Protein AF-A0A4Y2WHT1-F1 (afdb_monomer_lite)

Radius of gyration: 51.44 Å; chains: 1; bounding box: 118×50×144 Å

Foldseek 3Di:
DDDDDDDDPVVVVVVVVVVVVVVVVVVVVVVVVVCVVVVVVVVVVVVVVVVVVVVVVVVVVVVVVVVVVVVVVVVVVVVVLVPPQDQQAADALPDQPVVSVVSLVVSCVSNVHDLQRSLVSVQVSYDHPRNVLVVPDDPVCSSHNVSSVVSSCVCRPPVVVVVVVVVVVVVVVVVVCCVPVVVVVPD

Organism: Araneus vent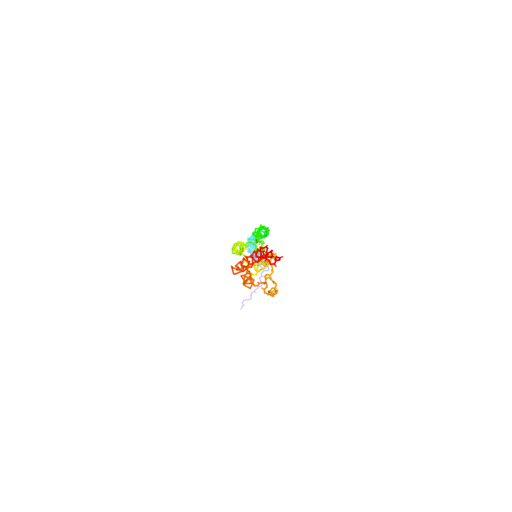ricosus (NCBI:txid182803)

Structure (mmCIF, N/CA/C/O backbone):
data_AF-A0A4Y2WHT1-F1
#
_entry.id   AF-A0A4Y2WHT1-F1
#
loop_
_atom_site.group_PDB
_atom_site.id
_atom_site.type_symbol
_atom_site.label_atom_id
_atom_site.label_alt_id
_atom_site.label_comp_id
_atom_site.label_asym_id
_atom_site.label_entity_id
_atom_site.label_seq_id
_atom_site.pdbx_PDB_ins_code
_atom_site.Cartn_x
_atom_site.Cartn_y
_atom_site.Cartn_z
_atom_site.occupancy
_atom_site.B_iso_or_equiv
_atom_site.auth_seq_id
_atom_site.auth_comp_id
_atom_site.auth_asym_id
_atom_site.auth_atom_id
_atom_site.pdbx_PDB_model_num
ATOM 1 N N . MET A 1 1 ? -68.522 -37.629 74.010 1.00 47.59 1 MET A N 1
ATOM 2 C CA . MET A 1 1 ? -67.976 -36.628 73.068 1.00 47.59 1 MET A CA 1
ATOM 3 C C . MET A 1 1 ? -68.581 -35.293 73.468 1.00 47.59 1 MET A C 1
ATOM 5 O O . MET A 1 1 ? -69.803 -35.256 73.534 1.00 47.59 1 MET A O 1
ATOM 9 N N . PRO A 1 2 ? -67.814 -34.264 73.866 1.00 52.31 2 PRO A N 1
ATOM 10 C CA . PRO A 1 2 ? -68.416 -32.974 74.159 1.00 52.31 2 PRO A CA 1
ATOM 11 C C . PRO A 1 2 ? -68.622 -32.229 72.840 1.00 52.31 2 PRO A C 1
ATOM 13 O O . PRO A 1 2 ? -67.680 -32.034 72.074 1.00 52.31 2 PRO A O 1
ATOM 16 N N . GLU A 1 3 ? -69.871 -31.867 72.569 1.00 57.44 3 GLU A N 1
ATOM 17 C CA . GLU A 1 3 ? -70.232 -31.000 71.456 1.00 57.44 3 GLU A CA 1
ATOM 18 C C . GLU A 1 3 ? -69.706 -29.587 71.714 1.00 57.44 3 GLU A C 1
ATOM 20 O O . GLU A 1 3 ? -69.983 -28.968 72.744 1.00 57.44 3 GLU A O 1
ATOM 25 N N . THR A 1 4 ? -68.923 -29.079 70.771 1.00 55.66 4 THR A N 1
ATOM 26 C CA . THR A 1 4 ? -68.473 -27.691 70.740 1.00 55.66 4 THR A CA 1
ATOM 27 C C . THR A 1 4 ? -69.644 -26.801 70.325 1.00 55.66 4 THR A C 1
ATOM 29 O O . THR A 1 4 ? -70.023 -26.780 69.155 1.00 55.66 4 THR A O 1
ATOM 32 N N . GLY A 1 5 ? -70.240 -26.088 71.284 1.00 64.19 5 GLY A N 1
ATOM 33 C CA . GLY A 1 5 ? -71.284 -25.094 71.016 1.00 64.19 5 GLY A CA 1
ATOM 34 C C . GLY A 1 5 ? -70.769 -23.901 70.189 1.00 64.19 5 GLY A C 1
ATOM 35 O O . GLY A 1 5 ? -69.562 -23.646 70.177 1.00 64.19 5 GLY A O 1
ATOM 36 N N . PRO A 1 6 ? -71.654 -23.154 69.496 1.00 65.38 6 PRO A N 1
ATOM 37 C CA . PRO A 1 6 ? -71.243 -22.127 68.541 1.00 65.38 6 PRO A CA 1
ATOM 38 C C . PRO A 1 6 ? -70.532 -20.967 69.243 1.00 65.38 6 PRO A C 1
ATOM 40 O O . PRO A 1 6 ? -71.038 -20.420 70.227 1.00 65.38 6 PRO A O 1
ATOM 43 N N . LEU A 1 7 ? -69.372 -20.571 68.716 1.00 61.06 7 LEU A N 1
ATOM 44 C CA . LEU A 1 7 ? -68.619 -19.415 69.197 1.00 61.06 7 LEU A CA 1
ATOM 45 C C . LEU A 1 7 ? -69.468 -18.121 69.109 1.00 61.06 7 LEU A C 1
ATOM 47 O O . LEU A 1 7 ? -70.220 -17.923 68.151 1.00 61.06 7 LEU A O 1
ATOM 51 N N . PRO A 1 8 ? -69.374 -17.208 70.094 1.00 64.50 8 PRO A N 1
ATOM 52 C CA . PRO A 1 8 ? -70.023 -15.902 70.032 1.00 64.50 8 PRO A CA 1
ATOM 53 C C . PRO A 1 8 ? -69.528 -15.089 68.826 1.00 64.50 8 PRO A C 1
ATOM 55 O O . PRO A 1 8 ? -68.348 -14.749 68.763 1.00 64.50 8 PRO A O 1
ATOM 58 N N . ARG A 1 9 ? -70.446 -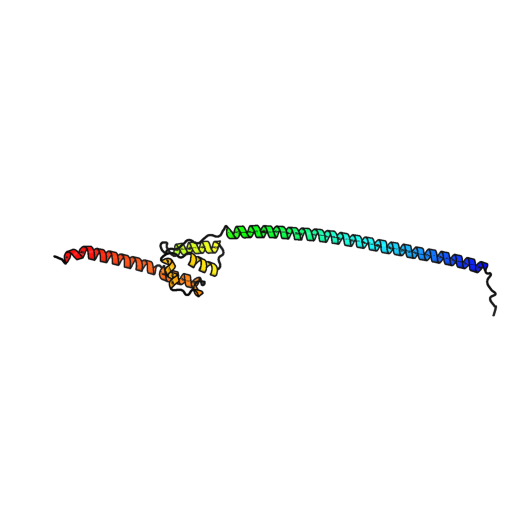14.659 67.944 1.00 67.38 9 ARG A N 1
ATOM 59 C CA . ARG A 1 9 ? -70.189 -13.854 66.718 1.00 67.38 9 ARG A CA 1
ATOM 60 C C . ARG A 1 9 ? -69.275 -12.622 66.894 1.00 67.38 9 ARG A C 1
ATOM 62 O O . ARG A 1 9 ? -68.769 -12.076 65.919 1.00 67.38 9 ARG A O 1
ATOM 69 N N . SER A 1 10 ? -69.111 -12.134 68.125 1.00 68.31 10 SER A N 1
ATOM 70 C CA . SER A 1 10 ? -68.221 -11.019 68.480 1.00 68.31 10 SER A CA 1
ATOM 71 C C . SER A 1 10 ? -66.735 -11.404 68.439 1.00 68.31 10 SER A C 1
ATOM 73 O O . SER A 1 10 ? -65.915 -10.606 67.982 1.00 68.31 10 SER A O 1
ATOM 75 N N . MET A 1 11 ? -66.388 -12.624 68.872 1.00 68.31 11 MET A N 1
ATOM 76 C CA . MET A 1 11 ? -65.007 -13.115 68.829 1.00 68.31 11 MET A CA 1
ATOM 77 C C . MET A 1 11 ? -64.550 -13.356 67.388 1.00 68.31 11 MET A C 1
ATOM 79 O O . MET A 1 11 ? -63.460 -12.918 67.034 1.00 68.31 11 MET A O 1
ATOM 83 N N . ASP A 1 12 ? -65.406 -13.910 66.523 1.00 76.50 12 ASP A N 1
ATOM 84 C CA . ASP A 1 12 ? -65.087 -14.107 65.097 1.00 76.50 12 ASP A CA 1
ATOM 85 C C . ASP A 1 12 ? -64.742 -12.787 64.391 1.00 76.50 12 ASP A C 1
ATOM 87 O O . ASP A 1 12 ? -63.773 -12.685 63.643 1.00 76.50 12 ASP A O 1
ATOM 91 N N . LYS A 1 13 ? -65.476 -11.712 64.702 1.00 83.38 13 LYS A N 1
ATOM 92 C CA . LYS A 1 13 ? -65.254 -10.389 64.101 1.00 83.38 13 LYS A CA 1
ATOM 93 C C . LYS A 1 13 ? -63.937 -9.730 64.539 1.00 83.38 13 LYS A C 1
ATOM 95 O O . LYS A 1 13 ? -63.442 -8.843 63.845 1.00 83.38 13 LYS A O 1
ATOM 100 N N . GLN A 1 14 ? -63.397 -10.108 65.698 1.00 83.69 14 GLN A N 1
ATOM 101 C CA . GLN A 1 14 ? -62.094 -9.643 66.189 1.00 83.69 14 GLN A CA 1
ATOM 102 C C . GLN A 1 14 ? -60.947 -10.407 65.517 1.00 83.69 14 GLN A C 1
ATOM 104 O O . GLN A 1 14 ? -59.981 -9.777 65.088 1.00 83.69 14 GLN A O 1
ATOM 109 N N . PHE A 1 15 ? -61.081 -11.728 65.358 1.00 85.44 15 PHE A N 1
ATOM 110 C CA . PHE A 1 15 ? -60.101 -12.548 64.641 1.00 85.44 15 PHE A CA 1
ATOM 111 C C . PHE A 1 15 ? -59.977 -12.140 63.169 1.00 85.44 15 PHE A C 1
ATOM 113 O O . PHE A 1 15 ? -58.865 -11.941 62.692 1.00 85.44 15 PHE A O 1
ATOM 120 N N . GLU A 1 16 ? -61.093 -11.894 62.480 1.00 86.94 16 GLU A N 1
ATOM 121 C CA . GLU A 1 16 ? -61.080 -11.423 61.086 1.00 86.94 16 GLU A CA 1
ATOM 122 C C . GLU A 1 16 ? -60.359 -10.077 60.909 1.00 86.94 16 GLU A C 1
ATOM 124 O O . GLU A 1 16 ? -59.583 -9.881 59.974 1.00 86.94 16 GLU A O 1
ATOM 129 N N . LYS A 1 17 ? -60.544 -9.140 61.850 1.00 88.31 17 LYS A N 1
ATOM 130 C CA . LYS A 1 17 ? -59.806 -7.866 61.835 1.00 88.31 17 LYS A CA 1
ATOM 131 C C . LYS A 1 17 ? -58.305 -8.069 62.025 1.00 88.31 17 LYS A C 1
ATOM 133 O O . LYS A 1 17 ? -57.521 -7.353 61.407 1.00 88.31 17 LYS A O 1
ATOM 138 N N . LEU A 1 18 ? -57.908 -9.021 62.869 1.00 92.31 18 LEU A N 1
ATOM 139 C CA . LEU A 1 18 ? -56.503 -9.343 63.100 1.00 92.31 18 LEU A CA 1
ATOM 140 C C . LEU A 1 18 ? -55.861 -9.962 61.848 1.00 92.31 18 LEU A C 1
ATOM 142 O O . LEU A 1 18 ? -54.773 -9.542 61.461 1.00 92.31 18 LEU A O 1
ATOM 146 N N . PHE A 1 19 ? -56.554 -10.885 61.173 1.00 92.12 19 PHE A N 1
ATOM 147 C CA . PHE A 1 19 ? -56.099 -11.461 59.903 1.00 92.12 19 PHE A CA 1
ATOM 148 C C . PHE A 1 19 ? -55.947 -10.406 58.807 1.00 92.12 19 PHE A C 1
ATOM 150 O O . PHE A 1 19 ? -54.923 -10.382 58.127 1.00 92.12 19 PHE A O 1
ATOM 157 N N . ALA A 1 20 ? -56.904 -9.483 58.682 1.00 92.75 20 ALA A N 1
ATOM 158 C CA . ALA A 1 20 ? -56.819 -8.395 57.710 1.00 92.75 20 ALA A CA 1
ATOM 159 C C . ALA A 1 20 ? -55.594 -7.489 57.941 1.00 92.75 20 ALA A C 1
ATOM 161 O O . ALA A 1 20 ? -54.947 -7.061 56.985 1.00 92.75 20 ALA A O 1
ATOM 162 N N . VAL A 1 21 ? -55.246 -7.213 59.203 1.00 93.19 21 VAL A N 1
ATOM 163 C CA . VAL A 1 21 ? -54.050 -6.427 59.544 1.00 93.19 21 VAL A CA 1
ATOM 164 C C . VAL A 1 21 ? -52.766 -7.189 59.215 1.00 93.19 21 VAL A C 1
ATOM 166 O O . VAL A 1 21 ? -51.849 -6.588 58.660 1.00 93.19 21 VAL A O 1
ATOM 169 N N . MET A 1 22 ? -52.695 -8.492 59.512 1.00 91.56 22 MET A N 1
ATOM 170 C CA . MET A 1 22 ? -51.523 -9.315 59.184 1.00 91.56 22 MET A CA 1
ATOM 171 C C . MET A 1 22 ? -51.310 -9.425 57.673 1.00 91.56 22 MET A C 1
ATOM 173 O O . MET A 1 22 ? -50.208 -9.153 57.207 1.00 91.56 22 MET A O 1
ATOM 177 N N . ALA A 1 23 ? -52.369 -9.699 56.907 1.00 93.69 23 ALA A N 1
ATOM 178 C CA . ALA A 1 23 ? -52.303 -9.756 55.448 1.00 93.69 23 ALA A CA 1
ATOM 179 C C . ALA A 1 23 ? -51.854 -8.414 54.837 1.00 93.69 23 ALA A C 1
ATOM 181 O O . ALA A 1 23 ? -51.038 -8.381 53.920 1.00 93.69 23 ALA A O 1
ATOM 182 N N . GLY A 1 24 ? -52.334 -7.287 55.377 1.00 94.94 24 GLY A N 1
ATOM 183 C CA . GLY A 1 24 ? -51.904 -5.958 54.933 1.00 94.94 24 GLY A CA 1
ATOM 184 C C . GLY A 1 24 ? -50.448 -5.621 55.287 1.00 94.94 24 GLY A C 1
ATOM 185 O O . GLY A 1 24 ? -49.803 -4.859 54.568 1.00 94.94 24 GLY A O 1
ATOM 186 N N . LEU A 1 25 ? -49.922 -6.167 56.387 1.00 94.38 25 LEU A N 1
ATOM 187 C CA . LEU A 1 25 ? -48.516 -6.029 56.782 1.00 94.38 25 LEU A CA 1
ATOM 188 C C . LEU A 1 25 ? -47.596 -6.875 55.899 1.00 94.38 25 LEU A C 1
ATOM 190 O O . LEU A 1 25 ? -46.559 -6.383 55.461 1.00 94.38 25 LEU A O 1
ATOM 194 N N . GLU A 1 26 ? -48.000 -8.110 55.617 1.00 93.44 26 GLU A N 1
ATOM 195 C CA . GLU A 1 26 ? -47.276 -9.048 54.758 1.00 93.44 26 GLU A CA 1
ATOM 196 C C . GLU A 1 26 ? -47.175 -8.509 53.328 1.00 93.44 26 GLU A C 1
ATOM 198 O O . GLU A 1 26 ? -46.074 -8.347 52.809 1.00 93.44 26 GLU A O 1
ATOM 203 N N . GLN A 1 27 ? -48.291 -8.045 52.759 1.00 95.19 27 GLN A N 1
ATOM 204 C CA . GLN A 1 27 ? -48.308 -7.440 51.426 1.00 95.19 27 GLN A CA 1
ATOM 205 C C . GLN A 1 27 ? -47.421 -6.185 51.331 1.00 95.19 27 GLN A C 1
ATOM 207 O O . GLN A 1 27 ? -46.775 -5.951 50.312 1.00 95.19 27 GLN A O 1
ATOM 212 N N . LYS A 1 28 ? -47.351 -5.367 52.393 1.00 94.31 28 LYS A N 1
ATOM 213 C CA . LYS A 1 28 ? -46.447 -4.202 52.439 1.00 94.31 28 LYS A CA 1
ATOM 214 C C . LYS A 1 28 ? -44.979 -4.601 52.525 1.00 94.31 28 LYS A C 1
ATOM 216 O O . LYS A 1 28 ? -44.136 -3.895 51.978 1.00 94.31 28 LYS A O 1
ATOM 221 N N . MET A 1 29 ? -44.672 -5.689 53.224 1.00 94.94 29 MET A N 1
ATOM 222 C CA . MET A 1 29 ? -43.314 -6.213 53.315 1.00 94.94 29 MET A CA 1
ATOM 223 C C . MET A 1 29 ? -42.862 -6.763 51.964 1.00 94.94 29 MET A C 1
ATOM 225 O O . MET A 1 29 ? -41.785 -6.401 51.501 1.00 94.94 29 MET A O 1
ATOM 229 N N . GLU A 1 30 ? -43.716 -7.547 51.306 1.00 95.31 30 GLU A N 1
ATOM 230 C CA . GLU A 1 30 ? -43.472 -8.056 49.956 1.00 95.31 30 GLU A CA 1
ATOM 231 C C . GLU A 1 30 ? -43.299 -6.913 48.951 1.00 95.31 30 GLU A C 1
ATOM 233 O O . GLU A 1 30 ? -42.317 -6.891 48.212 1.00 95.31 30 GLU A O 1
ATOM 238 N N . ALA A 1 31 ? -44.188 -5.914 48.973 1.00 95.12 31 ALA A N 1
ATOM 239 C CA . ALA A 1 31 ? -44.083 -4.746 48.103 1.00 95.12 31 ALA A CA 1
ATOM 240 C C . ALA A 1 31 ? -42.787 -3.955 48.344 1.00 95.12 31 ALA A C 1
ATOM 242 O O . ALA A 1 31 ? -42.092 -3.614 47.392 1.00 95.12 31 ALA A O 1
ATOM 243 N N . GLY A 1 32 ? -42.419 -3.705 49.606 1.00 96.31 32 GLY A N 1
ATOM 244 C CA . GLY A 1 32 ? -41.173 -3.006 49.934 1.00 96.31 3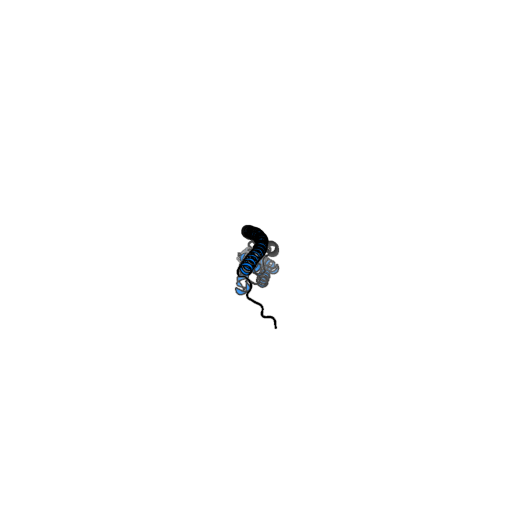2 GLY A CA 1
ATOM 245 C C . GLY A 1 32 ? -39.921 -3.800 49.547 1.00 96.31 32 GLY A C 1
ATOM 246 O O . GLY A 1 32 ? -38.910 -3.220 49.147 1.00 96.31 32 GLY A O 1
ATOM 247 N N . GLN A 1 33 ? -39.983 -5.129 49.632 1.00 94.38 33 GLN A N 1
ATOM 248 C CA . GLN A 1 33 ? -38.892 -6.007 49.226 1.00 94.38 33 GLN A CA 1
ATOM 249 C C . GLN A 1 33 ? -38.737 -6.044 47.699 1.00 94.38 33 GLN A C 1
ATOM 251 O O . GLN A 1 33 ? -37.613 -5.992 47.196 1.00 94.38 33 GLN A O 1
ATOM 256 N N . GLU A 1 34 ? -39.847 -6.073 46.963 1.00 95.38 34 GLU A N 1
ATOM 257 C CA . GLU A 1 34 ? -39.849 -6.035 45.501 1.00 95.38 34 GLU A CA 1
ATOM 258 C C . GLU A 1 34 ? -39.413 -4.664 44.959 1.00 95.38 34 GLU A C 1
ATOM 260 O O . GLU A 1 34 ? -38.624 -4.594 44.017 1.00 95.38 34 GLU A O 1
ATOM 265 N N . GLU A 1 35 ? -39.821 -3.557 45.590 1.00 95.88 35 GLU A N 1
ATOM 266 C CA . GLU A 1 35 ? -39.312 -2.216 45.258 1.00 95.88 35 GLU A CA 1
ATOM 267 C C . GLU A 1 35 ? -37.798 -2.104 45.471 1.00 95.88 35 GLU A C 1
ATOM 269 O O . GLU A 1 35 ? -37.087 -1.523 44.650 1.00 95.88 35 GLU A O 1
ATOM 274 N N . MET A 1 36 ? -37.268 -2.695 46.544 1.00 95.50 36 MET A N 1
ATOM 275 C CA . MET A 1 36 ? -35.824 -2.709 46.786 1.00 95.50 36 MET A CA 1
ATOM 276 C C . MET A 1 36 ? -35.083 -3.518 45.718 1.00 95.50 36 MET A C 1
ATOM 278 O O . MET A 1 36 ? -34.037 -3.090 45.224 1.00 95.50 36 MET A O 1
ATOM 282 N N . ARG A 1 37 ? -35.641 -4.671 45.339 1.00 95.88 37 ARG A N 1
ATOM 283 C CA . ARG A 1 37 ? -35.073 -5.546 44.314 1.00 95.88 37 ARG A CA 1
ATOM 284 C C . ARG A 1 37 ? -35.053 -4.863 42.949 1.00 95.88 37 ARG A C 1
ATOM 286 O O . ARG A 1 37 ? -33.998 -4.766 42.324 1.00 95.88 37 ARG A O 1
ATOM 293 N N . THR A 1 38 ? -36.185 -4.309 42.532 1.00 95.31 38 THR A N 1
ATOM 294 C CA . THR A 1 38 ? -36.310 -3.577 41.265 1.00 95.31 38 THR A CA 1
ATOM 295 C C . THR A 1 38 ? -35.465 -2.302 41.252 1.00 95.31 38 THR A C 1
ATOM 297 O O . THR A 1 38 ? -34.829 -1.996 40.242 1.00 95.31 38 THR A O 1
ATOM 300 N N . GLY A 1 39 ? -35.366 -1.585 42.377 1.00 96.88 39 GLY A N 1
ATOM 301 C CA . GLY A 1 39 ? -34.476 -0.432 42.517 1.00 96.88 39 GLY A CA 1
ATOM 302 C C . GLY A 1 39 ? -33.000 -0.798 42.327 1.00 96.88 39 GLY A C 1
ATOM 303 O O . GLY A 1 39 ? -32.266 -0.097 41.626 1.00 96.88 39 GLY A O 1
ATOM 304 N N . GLN A 1 40 ? -32.569 -1.930 42.888 1.00 95.19 40 GLN A N 1
ATOM 305 C CA . GLN A 1 40 ? -31.207 -2.439 42.724 1.00 95.19 40 GLN A CA 1
ATOM 306 C C . GLN A 1 40 ? -30.921 -2.878 41.280 1.00 95.19 40 GLN A C 1
ATOM 308 O O . GLN A 1 40 ? -29.845 -2.589 40.747 1.00 95.19 40 GLN A O 1
ATOM 313 N N . GLU A 1 41 ? -31.870 -3.558 40.637 1.00 96.75 41 GLU A N 1
ATOM 314 C CA . GLU A 1 41 ? -31.754 -3.980 39.237 1.00 96.75 41 GLU A CA 1
ATOM 315 C C . GLU A 1 41 ? -31.652 -2.777 38.295 1.00 96.75 41 GLU A C 1
ATOM 317 O O . GLU A 1 41 ? -30.777 -2.745 37.424 1.00 96.75 41 GLU A 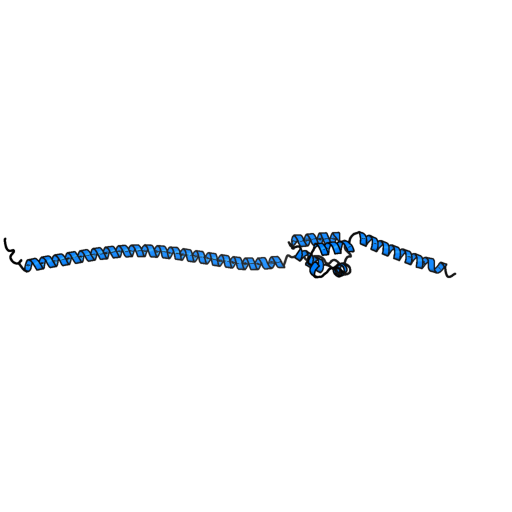O 1
ATOM 322 N N . ARG A 1 42 ? -32.468 -1.742 38.523 1.00 96.19 42 ARG A N 1
ATOM 323 C CA . ARG A 1 42 ? -32.447 -0.509 37.731 1.00 96.19 42 ARG A CA 1
ATOM 324 C C . ARG A 1 42 ? -31.105 0.218 37.830 1.00 96.19 42 ARG A C 1
ATOM 326 O O . ARG A 1 42 ? -30.551 0.599 36.803 1.00 96.19 42 ARG A O 1
ATOM 333 N N . LEU A 1 43 ? -30.539 0.333 39.034 1.00 95.31 43 LEU A N 1
ATOM 334 C CA . LEU A 1 43 ? -29.208 0.918 39.242 1.00 95.31 43 LEU A CA 1
ATOM 335 C C . LEU A 1 43 ? -28.104 0.134 38.517 1.00 95.31 43 LEU A C 1
ATOM 337 O O . LEU A 1 43 ? -27.231 0.727 37.880 1.00 95.31 43 LEU A O 1
ATOM 341 N N . GLN A 1 44 ? -28.141 -1.202 38.569 1.00 95.38 44 GLN A N 1
ATOM 342 C CA . GLN A 1 44 ? -27.179 -2.021 37.825 1.00 95.38 44 GLN A CA 1
ATOM 343 C C . GLN A 1 44 ? -27.321 -1.850 36.311 1.00 95.38 44 GLN A C 1
ATOM 345 O O . GLN A 1 44 ? -26.314 -1.813 35.597 1.00 95.38 44 GLN A O 1
ATOM 350 N N . GLN A 1 45 ? -28.554 -1.752 35.815 1.00 96.25 45 GLN A N 1
ATOM 351 C CA . GLN A 1 45 ? -28.822 -1.567 34.395 1.00 96.25 45 GLN A CA 1
ATOM 352 C C . GLN A 1 45 ? -28.354 -0.196 33.903 1.00 96.25 45 GLN A C 1
ATOM 354 O O . GLN A 1 45 ? -27.706 -0.133 32.860 1.00 96.25 45 GLN A O 1
ATOM 359 N N . GLU A 1 46 ? -28.606 0.879 34.654 1.00 96.44 46 GLU A N 1
ATOM 360 C CA . GLU A 1 46 ? -28.123 2.225 34.318 1.00 96.44 46 GLU A CA 1
ATOM 361 C C . GLU A 1 46 ? -26.594 2.269 34.254 1.00 96.44 46 GLU A C 1
ATOM 363 O O . GLU A 1 46 ? -26.029 2.781 33.288 1.00 96.44 46 GLU A O 1
ATOM 368 N N . MET A 1 47 ? -25.909 1.642 35.214 1.00 95.12 47 MET A N 1
ATOM 369 C CA . MET A 1 47 ? -24.449 1.551 35.190 1.00 95.12 47 MET A CA 1
ATOM 370 C C . MET A 1 47 ? -23.910 0.760 33.997 1.00 95.12 47 MET A C 1
ATOM 372 O O . MET A 1 47 ? -22.903 1.150 33.402 1.00 95.12 47 MET A O 1
ATOM 376 N N . ARG A 1 48 ? -24.563 -0.348 33.628 1.00 96.56 48 ARG A N 1
ATOM 377 C CA . ARG A 1 48 ? -24.196 -1.103 32.421 1.00 96.56 48 ARG A CA 1
ATOM 378 C C . ARG A 1 48 ? -24.428 -0.277 31.163 1.00 96.56 48 ARG A C 1
ATOM 380 O O . ARG A 1 48 ? -23.530 -0.200 30.332 1.00 96.56 48 ARG A O 1
ATOM 387 N N . SER A 1 49 ? -25.589 0.361 31.051 1.00 95.75 49 SER A N 1
ATOM 388 C CA . SER A 1 49 ? -25.946 1.181 29.894 1.00 95.75 49 SER A CA 1
ATOM 389 C C . SER A 1 49 ? -24.971 2.340 29.711 1.00 95.75 49 SER A C 1
ATOM 391 O O . SER A 1 49 ? -24.410 2.488 28.631 1.00 95.75 49 SER A O 1
ATOM 393 N N . GLY A 1 50 ? -24.687 3.105 30.771 1.00 96.12 50 GLY A N 1
ATOM 394 C CA . GLY A 1 50 ? -23.748 4.228 30.701 1.00 96.12 50 GLY A CA 1
ATOM 395 C C . GLY A 1 50 ? -22.326 3.788 30.346 1.00 96.12 50 GLY A C 1
ATOM 396 O O . GLY A 1 50 ? -21.630 4.468 29.594 1.00 96.12 50 GLY A O 1
ATOM 397 N N . ARG A 1 51 ? -21.893 2.612 30.823 1.00 95.25 51 ARG A N 1
ATOM 398 C CA . ARG A 1 51 ? -20.588 2.049 30.452 1.00 95.25 51 ARG A CA 1
ATOM 399 C C . ARG A 1 51 ? -20.513 1.689 28.969 1.00 95.25 51 ARG A C 1
ATOM 401 O O . ARG A 1 51 ? -19.509 1.999 28.330 1.00 95.25 51 ARG A O 1
ATOM 408 N N . GLU A 1 52 ? -21.535 1.024 28.437 1.00 95.06 52 GLU A N 1
ATOM 409 C CA . GLU A 1 52 ? -21.562 0.651 27.018 1.00 95.06 52 GLU A CA 1
ATOM 410 C C . GLU A 1 52 ? -21.701 1.876 26.111 1.00 95.06 52 GLU A C 1
ATOM 412 O O . GLU A 1 52 ? -21.067 1.937 25.063 1.00 95.06 52 GLU A O 1
ATOM 417 N N . GLU A 1 53 ? -22.448 2.894 26.533 1.00 95.81 53 GLU A N 1
ATOM 418 C CA . GLU A 1 53 ? -22.590 4.137 25.778 1.00 95.81 53 GLU A CA 1
ATOM 419 C C . GLU A 1 53 ? -21.250 4.872 25.635 1.00 95.81 53 GLU A C 1
ATOM 421 O O . GLU A 1 53 ? -20.856 5.227 24.524 1.00 95.81 53 GLU A O 1
ATOM 426 N N . ILE A 1 54 ? -20.490 5.005 26.729 1.00 94.75 54 ILE A N 1
ATOM 427 C CA . ILE A 1 54 ? -19.143 5.594 26.697 1.00 94.75 54 ILE A CA 1
ATOM 428 C C . ILE A 1 54 ? -18.211 4.776 25.796 1.00 94.75 54 ILE A C 1
ATOM 430 O O . ILE A 1 54 ? -17.459 5.340 25.001 1.00 94.75 54 ILE A O 1
ATOM 434 N N . LYS A 1 55 ? -18.262 3.444 25.890 1.00 93.81 55 LYS A N 1
ATOM 435 C CA . LYS A 1 55 ? -17.433 2.561 25.065 1.00 93.81 55 LYS A CA 1
ATOM 436 C C . LYS A 1 55 ? -17.742 2.726 23.576 1.00 93.81 55 LYS A C 1
ATOM 438 O O . LYS A 1 55 ? -16.813 2.859 22.784 1.00 93.81 55 LYS A O 1
ATOM 443 N N . ASN A 1 56 ? -19.022 2.774 23.213 1.00 95.00 56 ASN A N 1
ATOM 444 C CA . ASN A 1 56 ? -19.457 2.960 21.832 1.00 95.00 56 ASN A CA 1
ATOM 445 C C . ASN A 1 56 ? -19.050 4.334 21.288 1.00 95.00 56 ASN A C 1
ATOM 447 O O . ASN A 1 56 ? -18.580 4.419 20.158 1.00 95.00 56 ASN A O 1
ATOM 451 N N . GLN A 1 57 ? -19.164 5.400 22.089 1.00 94.88 57 GLN A N 1
ATOM 452 C CA . GLN A 1 57 ? -18.732 6.742 21.682 1.00 94.88 57 GLN A CA 1
ATOM 453 C C . GLN A 1 57 ? -17.219 6.813 21.435 1.00 94.88 57 GLN A C 1
ATOM 455 O O . GLN A 1 57 ? -16.789 7.360 20.421 1.00 94.88 57 GLN A O 1
ATOM 460 N N . ILE A 1 58 ? -16.408 6.231 22.326 1.00 94.56 58 ILE A N 1
ATOM 461 C CA . ILE A 1 58 ? -14.949 6.177 22.152 1.00 94.56 58 ILE A CA 1
ATOM 462 C C . ILE A 1 58 ? -14.595 5.364 20.908 1.00 94.56 58 ILE A C 1
ATOM 464 O O . ILE A 1 58 ? -13.767 5.797 20.109 1.00 94.56 58 ILE A O 1
ATOM 468 N N . GLN A 1 59 ? -15.227 4.203 20.730 1.00 93.06 59 GLN A N 1
ATOM 469 C CA . GLN A 1 59 ? -14.959 3.346 19.584 1.00 93.06 59 GLN A CA 1
ATOM 470 C C . GLN A 1 59 ? -15.300 4.049 18.263 1.00 93.06 59 GLN A C 1
ATOM 472 O O . GLN A 1 59 ? -14.451 4.099 17.377 1.00 93.06 59 GLN A O 1
ATOM 477 N N . ALA A 1 60 ? -16.475 4.675 18.165 1.00 93.38 60 ALA A N 1
ATOM 478 C CA . ALA A 1 60 ? -16.877 5.424 16.976 1.00 93.38 60 ALA A CA 1
ATOM 479 C C . ALA A 1 60 ? -15.935 6.605 16.677 1.00 93.38 60 ALA A C 1
ATOM 481 O O . ALA A 1 60 ? -15.615 6.868 15.520 1.00 93.38 60 ALA A O 1
ATOM 482 N N . HIS A 1 61 ? -15.456 7.305 17.712 1.00 92.25 61 HIS A N 1
ATOM 483 C CA . HIS A 1 61 ? -14.502 8.400 17.542 1.00 92.25 61 HIS A CA 1
ATOM 484 C C . HIS A 1 61 ? -13.158 7.917 16.983 1.00 92.25 61 HIS A C 1
ATOM 486 O O . HIS A 1 61 ? -12.609 8.542 16.078 1.00 92.25 61 HIS A O 1
ATOM 492 N N . VAL A 1 62 ? -12.650 6.790 17.490 1.00 91.31 62 VAL A N 1
ATOM 493 C CA . VAL A 1 62 ? -11.400 6.188 17.006 1.00 91.31 62 VAL A CA 1
ATOM 494 C C . VAL A 1 62 ? -11.554 5.699 15.569 1.00 91.31 62 VAL A C 1
ATOM 496 O O . VAL A 1 62 ? -10.691 5.988 14.748 1.00 91.31 62 VAL A O 1
ATOM 499 N N . GLU A 1 63 ? -12.645 5.003 15.249 1.00 91.38 63 GLU A N 1
ATOM 500 C CA . GLU A 1 63 ? -12.916 4.521 13.888 1.00 91.38 63 GLU A CA 1
ATOM 501 C C . GLU A 1 63 ? -12.975 5.687 12.889 1.00 91.38 63 GLU A C 1
ATOM 503 O O . GLU A 1 63 ? -12.263 5.671 11.887 1.00 91.38 63 GLU A O 1
ATOM 508 N N . SER A 1 64 ? -13.715 6.753 13.216 1.00 91.00 64 SER A N 1
ATOM 509 C CA . SER A 1 64 ? -13.792 7.957 12.379 1.00 91.00 64 SER A CA 1
ATOM 510 C C . SER A 1 64 ? -12.428 8.626 12.178 1.00 91.00 64 SER A C 1
ATOM 512 O O . SER A 1 64 ? -12.101 9.026 11.063 1.00 91.00 64 SER A O 1
ATOM 514 N N . GLN A 1 65 ? -11.615 8.749 13.233 1.00 87.44 65 GLN A N 1
ATOM 515 C CA . GLN A 1 65 ? -10.280 9.349 13.125 1.00 87.44 65 GLN A CA 1
ATOM 516 C C . GLN A 1 65 ? -9.318 8.493 12.302 1.00 87.44 65 GLN A C 1
ATOM 518 O O . GLN A 1 65 ? -8.510 9.028 11.544 1.00 87.44 65 GLN A O 1
ATOM 523 N N . VAL A 1 66 ? -9.390 7.169 12.438 1.00 85.56 66 VAL A N 1
ATOM 524 C CA . VAL A 1 66 ? -8.575 6.246 11.641 1.00 85.56 66 VAL A CA 1
ATOM 525 C C . VAL A 1 66 ? -8.947 6.345 10.163 1.00 85.56 66 VAL A C 1
ATOM 527 O O . VAL A 1 66 ? -8.046 6.399 9.326 1.00 85.56 66 VAL A O 1
ATOM 530 N N . ASP A 1 67 ? -10.237 6.434 9.840 1.00 81.12 67 ASP A N 1
ATOM 531 C CA . ASP A 1 67 ? -10.699 6.609 8.462 1.00 81.12 67 ASP A CA 1
ATOM 532 C C . ASP A 1 67 ? -10.265 7.960 7.871 1.00 81.12 67 ASP A C 1
ATOM 534 O O . ASP A 1 67 ? -9.762 8.001 6.747 1.00 81.12 67 ASP A O 1
ATOM 538 N N . GLU A 1 68 ? -10.355 9.058 8.628 1.00 78.50 68 GLU A N 1
ATOM 539 C CA . GLU A 1 68 ? -9.842 10.370 8.198 1.00 78.50 68 GLU A CA 1
ATOM 540 C C . GLU A 1 68 ? -8.327 10.346 7.935 1.00 78.50 68 GLU A C 1
ATOM 542 O O . GLU A 1 68 ? -7.863 10.831 6.898 1.00 78.50 68 GLU A O 1
ATOM 547 N N . ILE A 1 69 ? -7.548 9.740 8.839 1.00 81.94 69 ILE A N 1
ATOM 548 C CA . ILE A 1 69 ? -6.096 9.576 8.675 1.00 81.94 69 ILE A CA 1
ATOM 549 C C . ILE A 1 69 ? -5.788 8.730 7.440 1.00 81.94 69 ILE A C 1
ATOM 551 O O . ILE A 1 69 ? -4.861 9.051 6.698 1.00 81.94 69 ILE A O 1
ATOM 555 N N . LYS A 1 70 ? -6.560 7.669 7.197 1.00 78.19 70 LYS A N 1
ATOM 556 C CA . LYS A 1 70 ? -6.387 6.791 6.040 1.00 78.19 70 LYS A CA 1
ATOM 557 C C . LYS A 1 70 ? -6.646 7.528 4.729 1.00 78.19 70 LYS A C 1
ATOM 559 O O . LYS A 1 70 ? -5.812 7.464 3.833 1.00 78.19 70 LYS A O 1
ATOM 564 N N . ILE A 1 71 ? -7.733 8.297 4.648 1.00 77.62 71 ILE A N 1
ATOM 565 C CA . ILE A 1 71 ? -8.050 9.126 3.475 1.00 77.62 71 ILE A CA 1
ATOM 566 C C . ILE A 1 71 ? -6.929 10.143 3.213 1.00 77.62 71 ILE A C 1
ATOM 568 O O . ILE A 1 71 ? -6.523 10.350 2.068 1.00 77.62 71 ILE A O 1
ATOM 572 N N . HIS A 1 72 ? -6.396 10.764 4.268 1.00 70.62 72 HIS A N 1
ATOM 573 C CA . HIS A 1 72 ? -5.288 11.707 4.140 1.00 70.62 72 HIS A CA 1
ATOM 574 C C . HIS A 1 72 ? -3.979 11.017 3.717 1.00 70.62 72 HIS A C 1
ATOM 576 O O . HIS A 1 72 ? -3.251 11.539 2.873 1.00 70.62 72 HIS A O 1
ATOM 582 N N . ALA A 1 73 ? -3.685 9.836 4.265 1.00 67.94 73 ALA A N 1
ATOM 583 C CA . ALA A 1 73 ? -2.515 9.043 3.905 1.00 67.94 73 ALA A CA 1
ATOM 584 C C . ALA A 1 73 ? -2.568 8.602 2.438 1.00 67.94 73 ALA A C 1
ATOM 586 O O . ALA A 1 73 ? -1.606 8.844 1.713 1.00 67.94 73 ALA A O 1
ATOM 587 N N . ASP A 1 74 ? -3.695 8.064 1.973 1.00 67.44 74 ASP A N 1
ATOM 588 C CA . ASP A 1 74 ? -3.888 7.660 0.576 1.00 67.44 74 ASP A CA 1
ATOM 589 C C . ASP A 1 74 ? -3.721 8.861 -0.379 1.00 67.44 74 ASP A C 1
ATOM 591 O O . ASP A 1 74 ? -3.064 8.760 -1.419 1.00 67.44 74 ASP A O 1
ATOM 595 N N . GLY A 1 75 ? -4.224 10.040 0.010 1.00 63.28 75 GLY A N 1
ATOM 596 C CA . GLY A 1 75 ? -4.057 11.289 -0.742 1.00 63.28 75 GLY A CA 1
ATOM 597 C C . GLY A 1 75 ? -2.620 11.831 -0.791 1.00 63.28 75 GLY A C 1
ATOM 598 O O . GLY A 1 75 ? -2.264 12.537 -1.739 1.00 63.28 75 GLY A O 1
ATOM 599 N N . CYS A 1 76 ? -1.783 11.515 0.202 1.00 59.31 76 CYS A N 1
ATOM 600 C CA . CYS A 1 76 ? -0.354 11.843 0.212 1.00 59.31 76 CYS A CA 1
ATOM 601 C C . CYS A 1 76 ? 0.488 10.794 -0.529 1.00 59.31 76 CYS A C 1
ATOM 603 O O . CYS A 1 76 ? 1.416 11.164 -1.247 1.00 59.31 76 CYS A O 1
ATOM 605 N N . ILE A 1 77 ? 0.156 9.508 -0.387 1.00 53.94 77 ILE A N 1
ATOM 606 C CA . ILE A 1 77 ? 0.863 8.388 -1.023 1.00 53.94 77 ILE A CA 1
ATOM 607 C C . ILE A 1 77 ? 0.748 8.488 -2.548 1.00 53.94 77 ILE A C 1
ATOM 609 O O . ILE A 1 77 ? 1.770 8.457 -3.232 1.00 53.94 77 ILE A O 1
ATOM 613 N N . GLY A 1 78 ? -0.453 8.749 -3.081 1.00 53.47 78 GLY A N 1
ATOM 614 C CA . GLY A 1 78 ? -0.652 8.886 -4.529 1.00 53.47 78 GLY A CA 1
ATOM 615 C C . GLY A 1 78 ? 0.141 10.034 -5.172 1.00 53.47 78 GLY A C 1
ATOM 616 O O . GLY A 1 78 ? 0.539 9.935 -6.328 1.00 53.47 78 GLY A O 1
ATOM 617 N N . LYS A 1 79 ? 0.433 11.108 -4.424 1.00 51.78 79 LYS A N 1
ATOM 618 C CA . LYS A 1 79 ? 1.206 12.256 -4.935 1.00 51.78 79 LYS A CA 1
ATOM 619 C C . LYS A 1 79 ? 2.712 11.998 -4.964 1.00 51.78 79 LYS A C 1
ATOM 621 O O . LYS A 1 79 ? 3.399 12.508 -5.841 1.00 51.78 79 LYS A O 1
ATOM 626 N N . ILE A 1 80 ? 3.232 11.204 -4.030 1.00 51.16 80 ILE A N 1
ATOM 627 C CA . ILE A 1 80 ? 4.668 10.895 -3.968 1.00 51.16 80 ILE A CA 1
ATOM 628 C C . ILE A 1 80 ? 5.043 9.839 -5.021 1.00 51.16 80 ILE A C 1
ATOM 630 O O . ILE A 1 80 ? 6.131 9.908 -5.592 1.00 51.16 80 ILE A O 1
ATOM 634 N N . GLU A 1 81 ? 4.137 8.906 -5.332 1.00 51.50 81 GLU A N 1
ATOM 635 C CA . GLU A 1 81 ? 4.360 7.881 -6.363 1.00 51.50 81 GLU A CA 1
ATOM 636 C C . GLU A 1 81 ? 4.354 8.436 -7.799 1.00 51.50 81 GLU A C 1
ATOM 638 O O . GLU A 1 81 ? 5.015 7.862 -8.667 1.00 51.50 81 GLU A O 1
ATOM 643 N N . GLU A 1 82 ? 3.656 9.548 -8.062 1.00 51.75 82 GLU A N 1
ATOM 644 C CA . GLU A 1 82 ? 3.617 10.190 -9.386 1.00 51.75 82 GLU A CA 1
ATOM 645 C C . GLU A 1 82 ? 4.751 11.219 -9.587 1.00 51.75 82 GLU A C 1
ATOM 647 O O . GLU A 1 82 ? 5.295 11.326 -10.688 1.00 51.75 82 GLU A O 1
ATOM 652 N N . GLU A 1 83 ? 5.175 11.940 -8.538 1.00 52.34 83 GLU A N 1
ATOM 653 C CA . GLU A 1 83 ? 6.167 13.025 -8.668 1.00 52.34 83 GLU A CA 1
ATOM 654 C C . GLU A 1 83 ? 7.644 12.588 -8.577 1.00 52.34 83 GLU A C 1
ATOM 656 O O . GLU A 1 83 ? 8.522 13.341 -9.002 1.00 52.34 83 GLU A O 1
ATOM 661 N N . VAL A 1 84 ? 7.957 11.377 -8.093 1.00 57.53 84 VAL A N 1
ATOM 662 C CA . VAL A 1 84 ? 9.354 10.911 -7.909 1.00 57.53 84 VAL A CA 1
ATOM 663 C C . VAL A 1 84 ? 9.664 9.657 -8.737 1.00 57.53 84 VAL A C 1
ATOM 665 O O . VAL A 1 84 ? 10.297 8.718 -8.266 1.00 57.53 84 VAL A O 1
ATOM 668 N N . GLN A 1 85 ? 9.229 9.616 -9.999 1.00 67.69 85 GLN A N 1
ATOM 669 C CA . GLN A 1 85 ? 9.688 8.586 -10.941 1.00 67.69 85 GLN A CA 1
ATOM 670 C C . GLN A 1 85 ? 10.742 9.153 -11.887 1.00 67.69 85 GLN A C 1
ATOM 672 O O . GLN A 1 85 ? 10.465 10.005 -12.737 1.00 67.69 85 GLN A O 1
ATOM 677 N N . PHE A 1 86 ? 11.969 8.648 -11.777 1.00 78.88 86 PHE A N 1
ATOM 678 C CA . PHE A 1 86 ? 13.034 9.008 -12.706 1.00 78.88 86 PHE A CA 1
ATOM 679 C C . PHE A 1 86 ? 12.739 8.410 -14.084 1.00 78.88 86 PHE A C 1
ATOM 681 O O . PHE A 1 86 ? 12.506 7.209 -14.214 1.00 78.88 86 PHE A O 1
ATOM 688 N N . LYS A 1 87 ? 12.742 9.235 -15.133 1.00 83.88 87 LYS A N 1
ATOM 689 C CA . LYS A 1 87 ? 12.554 8.746 -16.503 1.00 83.88 87 LYS A CA 1
ATOM 690 C C . LYS A 1 87 ? 13.882 8.219 -17.053 1.00 83.88 87 LYS A C 1
ATOM 692 O O . LYS A 1 87 ? 14.910 8.872 -16.863 1.00 83.88 87 LYS A O 1
ATOM 697 N N . PRO A 1 88 ? 13.879 7.068 -17.742 1.00 82.38 88 PRO A N 1
ATOM 698 C CA . PRO A 1 88 ? 15.083 6.556 -18.372 1.00 82.38 88 PRO A CA 1
ATOM 699 C C . PRO A 1 88 ? 15.459 7.464 -19.549 1.00 82.38 88 PRO A C 1
ATOM 701 O O . PRO A 1 88 ? 14.593 8.046 -20.208 1.00 82.38 88 PRO A O 1
ATOM 704 N N . LEU A 1 89 ? 16.758 7.596 -19.819 1.00 84.44 89 LEU A N 1
ATOM 705 C CA . LEU A 1 89 ? 17.234 8.380 -20.957 1.00 84.44 89 LEU A CA 1
ATOM 706 C C . LEU A 1 89 ? 16.791 7.722 -22.275 1.00 84.44 89 LEU A C 1
ATOM 708 O O . LEU A 1 89 ? 16.589 6.507 -22.349 1.00 84.44 89 LEU A O 1
ATOM 712 N N . THR A 1 90 ? 16.649 8.515 -23.332 1.00 87.69 90 THR A N 1
ATOM 713 C CA . THR A 1 90 ? 16.483 7.979 -24.686 1.00 87.69 90 THR A CA 1
ATOM 714 C C . THR A 1 90 ? 17.820 7.488 -25.230 1.00 87.69 90 THR A C 1
ATOM 716 O O . THR A 1 90 ? 18.826 8.184 -25.100 1.00 87.69 90 THR A O 1
ATOM 719 N N . PHE A 1 91 ? 17.824 6.329 -25.882 1.00 86.25 91 PHE A N 1
ATOM 720 C CA . PHE A 1 91 ? 19.008 5.746 -26.502 1.00 86.25 91 PHE A CA 1
ATOM 721 C C . PHE A 1 91 ? 18.843 5.698 -28.015 1.00 86.25 91 PHE A C 1
ATOM 723 O O . PHE A 1 91 ? 17.941 5.035 -28.522 1.00 86.25 91 PHE A O 1
ATOM 730 N N . ASP A 1 92 ? 19.717 6.404 -28.725 1.00 82.94 92 ASP A N 1
ATOM 731 C CA . ASP A 1 92 ? 19.744 6.496 -30.187 1.00 82.94 92 ASP A CA 1
ATOM 732 C C . ASP A 1 92 ? 20.909 5.721 -30.824 1.00 82.94 92 ASP A C 1
ATOM 734 O O . ASP A 1 92 ? 21.071 5.746 -32.041 1.00 82.94 92 ASP A O 1
ATOM 738 N N . GLY A 1 93 ? 21.721 5.040 -30.008 1.00 76.69 93 GLY A N 1
ATOM 739 C CA . GLY A 1 93 ? 22.911 4.314 -30.448 1.00 76.69 93 GLY A CA 1
ATOM 740 C C . GLY A 1 93 ? 24.197 5.149 -30.520 1.00 76.69 93 GLY A C 1
ATOM 741 O O . GLY A 1 93 ? 25.234 4.582 -30.855 1.00 76.69 93 GLY A O 1
ATOM 742 N N . GLN A 1 94 ? 24.175 6.456 -30.207 1.00 72.75 94 GLN A N 1
ATOM 743 C CA . GLN A 1 94 ? 25.384 7.300 -30.222 1.00 72.75 94 GLN A CA 1
ATOM 744 C C . GLN A 1 94 ? 26.230 7.165 -28.951 1.00 72.75 94 GLN A C 1
ATOM 746 O O . GLN A 1 94 ? 27.460 7.165 -29.008 1.00 72.75 94 GLN A O 1
ATOM 751 N N . ALA A 1 95 ? 25.577 7.074 -27.790 1.00 70.81 95 ALA A N 1
ATOM 752 C CA . ALA A 1 95 ? 26.254 6.819 -26.524 1.00 70.81 95 ALA A CA 1
ATOM 753 C C . ALA A 1 95 ? 26.680 5.345 -26.424 1.00 70.81 95 ALA A C 1
ATOM 755 O O . ALA A 1 95 ? 26.087 4.464 -27.044 1.00 70.81 95 ALA A O 1
ATOM 756 N N . SER A 1 96 ? 27.684 5.046 -25.596 1.00 78.19 96 SER A N 1
ATOM 757 C CA . SER A 1 96 ? 28.043 3.649 -25.331 1.00 78.19 96 SER A CA 1
ATOM 758 C C . SER A 1 96 ? 26.867 2.901 -24.692 1.00 78.19 96 SER A C 1
ATOM 760 O O . SER A 1 96 ? 26.293 3.364 -23.700 1.00 78.19 96 SER A O 1
ATOM 762 N N . ARG A 1 97 ? 26.561 1.699 -25.203 1.00 79.81 97 ARG A N 1
ATOM 763 C CA . ARG A 1 97 ? 25.547 0.794 -24.636 1.00 79.81 97 ARG A CA 1
ATOM 764 C C . ARG A 1 97 ? 25.765 0.561 -23.138 1.00 79.81 97 ARG A C 1
ATOM 766 O O . ARG A 1 97 ? 24.798 0.511 -22.386 1.00 79.81 97 ARG A O 1
ATOM 773 N N . THR A 1 98 ? 27.016 0.437 -22.688 1.00 80.44 98 THR A N 1
ATOM 774 C CA . THR A 1 98 ? 27.342 0.183 -21.271 1.00 80.44 98 THR A CA 1
ATOM 775 C C . THR A 1 98 ? 26.967 1.354 -20.366 1.00 80.44 98 THR A C 1
ATOM 777 O O . THR A 1 98 ? 26.498 1.146 -19.246 1.00 80.44 98 THR A O 1
ATOM 780 N N . VAL A 1 99 ? 27.107 2.583 -20.870 1.00 83.44 99 VAL A N 1
ATOM 781 C CA . VAL A 1 99 ? 26.716 3.807 -20.161 1.00 83.44 99 VAL A CA 1
ATOM 782 C C . VAL A 1 99 ? 25.197 3.881 -20.064 1.00 83.44 99 VAL A C 1
ATOM 784 O O . VAL A 1 99 ? 24.670 4.072 -18.970 1.00 83.44 99 VAL A O 1
ATOM 787 N N . PHE A 1 100 ? 24.496 3.650 -21.178 1.00 86.31 100 PHE A N 1
ATOM 788 C CA . PHE A 1 100 ? 23.035 3.606 -21.193 1.00 86.31 100 PHE A CA 1
ATOM 789 C C . PHE A 1 100 ? 22.486 2.529 -20.249 1.00 86.31 100 PHE A C 1
ATOM 791 O O . PHE A 1 100 ? 21.619 2.819 -19.430 1.00 86.31 100 PHE A O 1
ATOM 798 N N . LYS A 1 101 ? 23.036 1.310 -20.300 1.00 87.25 101 LYS A N 1
ATOM 799 C CA . LYS A 1 101 ? 22.621 0.194 -19.442 1.00 87.25 101 LYS A CA 1
ATOM 800 C C . LYS A 1 101 ? 22.817 0.512 -17.959 1.00 87.25 101 LYS A C 1
ATOM 802 O O . LYS A 1 101 ? 21.882 0.355 -17.187 1.00 87.25 101 LYS A O 1
ATOM 807 N N . THR A 1 102 ? 23.976 1.052 -17.580 1.00 88.81 102 THR A N 1
ATOM 808 C CA . THR A 1 102 ? 24.243 1.468 -16.191 1.00 88.81 102 THR A CA 1
ATOM 809 C C . THR A 1 102 ? 23.240 2.519 -15.710 1.00 88.81 102 THR A C 1
ATOM 811 O O . THR A 1 102 ? 22.689 2.398 -14.620 1.00 88.81 102 THR A O 1
ATOM 814 N N . GLN A 1 103 ? 22.971 3.546 -16.522 1.00 86.06 103 GLN A N 1
ATOM 815 C CA . GLN A 1 103 ? 22.003 4.591 -16.174 1.00 86.06 103 GLN A CA 1
ATOM 816 C C . GLN A 1 103 ? 20.581 4.033 -16.058 1.00 86.06 103 GLN A C 1
ATOM 818 O O . GLN A 1 103 ? 19.865 4.362 -15.114 1.00 86.06 103 GLN A O 1
ATOM 823 N N . PHE A 1 104 ? 20.187 3.165 -16.989 1.00 91.19 104 PHE A N 1
ATOM 824 C CA . PHE A 1 104 ? 18.892 2.497 -16.983 1.00 91.19 104 PHE A CA 1
ATOM 825 C C . PHE A 1 104 ? 18.719 1.602 -15.747 1.00 91.19 104 PHE A C 1
ATOM 827 O O . PHE A 1 104 ? 17.675 1.646 -15.098 1.00 91.19 104 PHE A O 1
ATOM 834 N N . ASP A 1 105 ? 19.748 0.841 -15.371 1.00 90.69 105 ASP A N 1
ATOM 835 C CA . ASP A 1 105 ? 19.718 -0.042 -14.204 1.00 90.69 105 ASP A CA 1
ATOM 836 C C . ASP A 1 105 ? 19.602 0.754 -12.898 1.00 90.69 105 ASP A C 1
ATOM 838 O O . ASP A 1 105 ? 18.792 0.391 -12.042 1.00 90.69 105 ASP A O 1
ATOM 842 N N . VAL A 1 106 ? 20.321 1.878 -12.775 1.00 91.31 106 VAL A N 1
ATOM 843 C CA . VAL A 1 106 ? 20.181 2.810 -11.642 1.00 91.31 106 VAL A CA 1
ATOM 844 C C . VAL A 1 106 ? 18.752 3.344 -11.559 1.00 91.31 106 VAL A C 1
ATOM 846 O O . VAL A 1 106 ? 18.112 3.184 -10.525 1.00 91.31 106 VAL A O 1
ATOM 849 N N . VAL A 1 107 ? 18.220 3.898 -12.655 1.00 90.88 107 VAL A N 1
ATOM 850 C CA . VAL A 1 107 ? 16.848 4.438 -12.711 1.00 90.88 107 VAL A CA 1
ATOM 851 C C . VAL A 1 107 ? 15.811 3.368 -12.361 1.00 90.88 107 VAL A C 1
ATOM 853 O O . VAL A 1 107 ? 14.918 3.608 -11.550 1.00 90.88 107 VAL A O 1
ATOM 856 N N . SER A 1 108 ? 15.948 2.166 -12.922 1.00 90.94 108 SER A N 1
ATOM 857 C CA . SER A 1 108 ? 15.010 1.071 -12.671 1.00 90.94 108 SER A CA 1
ATOM 858 C C . SER A 1 108 ? 15.047 0.574 -11.226 1.00 90.94 108 SER A C 1
ATOM 860 O O . SER A 1 108 ? 14.004 0.222 -10.679 1.00 90.94 108 SER A O 1
ATOM 862 N N . SER A 1 109 ? 16.225 0.578 -10.596 1.00 88.56 109 SER A N 1
ATOM 863 C CA . SER A 1 109 ? 16.401 0.170 -9.200 1.00 88.56 109 SER A CA 1
ATOM 864 C C . SER A 1 109 ? 15.852 1.224 -8.244 1.00 88.56 109 SER A C 1
ATOM 866 O O . SER A 1 109 ? 15.148 0.879 -7.300 1.00 88.56 109 SER A O 1
ATOM 868 N N . THR A 1 110 ? 16.116 2.507 -8.512 1.00 87.94 110 THR A N 1
ATOM 869 C CA . THR A 1 110 ? 15.577 3.627 -7.726 1.00 87.94 110 THR A CA 1
ATOM 870 C C . THR A 1 110 ? 14.054 3.672 -7.782 1.00 87.94 110 THR A C 1
ATOM 872 O O . THR A 1 110 ? 13.421 3.936 -6.766 1.00 87.94 110 THR A O 1
ATOM 875 N N . ASN A 1 111 ? 13.466 3.352 -8.935 1.00 88.25 111 ASN A N 1
ATOM 876 C CA . ASN A 1 111 ? 12.015 3.324 -9.103 1.00 88.25 111 ASN A CA 1
ATOM 877 C C . ASN A 1 111 ? 11.367 1.975 -8.730 1.00 88.25 111 ASN A C 1
ATOM 879 O O . ASN A 1 111 ? 10.160 1.818 -8.906 1.00 88.25 111 ASN A O 1
ATOM 883 N N . GLY A 1 112 ? 12.139 0.973 -8.291 1.00 88.56 112 GLY A N 1
ATOM 884 C CA . GLY A 1 112 ? 11.608 -0.346 -7.926 1.00 88.56 112 GLY A CA 1
ATOM 885 C C . GLY A 1 112 ? 10.888 -1.082 -9.065 1.00 88.56 112 GLY A C 1
ATOM 886 O O . GLY A 1 112 ? 9.931 -1.815 -8.819 1.00 88.56 112 GLY A O 1
ATOM 887 N N . TRP A 1 113 ? 11.300 -0.882 -10.320 1.00 92.38 113 TRP A N 1
ATOM 888 C CA . TRP A 1 113 ? 10.608 -1.468 -11.469 1.00 92.38 113 TRP A CA 1
ATOM 889 C C . TRP A 1 113 ? 10.696 -2.996 -11.491 1.00 92.38 113 TRP A C 1
ATOM 891 O O . TRP A 1 113 ? 11.768 -3.582 -11.322 1.00 92.38 113 TRP A O 1
ATOM 901 N N . THR A 1 114 ? 9.571 -3.640 -11.803 1.00 92.19 114 THR A N 1
ATOM 902 C CA . THR A 1 114 ? 9.528 -5.069 -12.134 1.00 92.19 114 THR A CA 1
ATOM 903 C C . THR A 1 114 ? 10.131 -5.319 -13.514 1.00 92.19 114 THR A C 1
ATOM 905 O O . THR A 1 114 ? 10.195 -4.409 -14.341 1.00 92.19 114 THR A O 1
ATOM 908 N N . ASP A 1 115 ? 10.535 -6.554 -13.809 1.00 91.06 115 ASP A N 1
ATOM 909 C CA . ASP A 1 115 ? 11.140 -6.890 -15.108 1.00 91.06 115 ASP A CA 1
ATOM 910 C C . ASP A 1 115 ? 10.209 -6.604 -16.292 1.00 91.06 115 ASP A C 1
ATOM 912 O O . ASP A 1 115 ? 10.666 -6.171 -17.347 1.00 91.06 115 ASP A O 1
ATOM 916 N N . PHE A 1 116 ? 8.896 -6.740 -16.092 1.00 89.62 116 PHE A N 1
ATOM 917 C CA . PHE A 1 116 ? 7.890 -6.335 -17.072 1.00 89.62 116 PHE A CA 1
ATOM 918 C C . PHE A 1 116 ? 7.933 -4.824 -17.352 1.00 89.62 116 PHE A C 1
ATOM 920 O O . PHE A 1 116 ? 7.960 -4.399 -18.508 1.00 89.62 116 PHE A O 1
ATOM 927 N N . VAL A 1 117 ? 7.987 -4.000 -16.298 1.00 89.88 117 VAL A N 1
ATOM 928 C CA . VAL A 1 117 ? 8.086 -2.539 -16.434 1.00 89.88 117 VAL A CA 1
ATOM 929 C C . VAL A 1 117 ? 9.431 -2.150 -17.047 1.00 89.88 117 VAL A C 1
ATOM 931 O O . VAL A 1 117 ? 9.466 -1.305 -17.938 1.00 89.88 117 VAL A O 1
ATOM 934 N N . LYS A 1 118 ? 10.529 -2.806 -16.651 1.00 92.62 118 LYS A N 1
ATOM 935 C CA . LYS A 1 118 ? 11.853 -2.618 -17.259 1.00 92.62 118 LYS A CA 1
ATOM 936 C C . LYS A 1 118 ? 11.837 -2.931 -18.752 1.00 92.62 118 LYS A C 1
ATOM 938 O O . LYS A 1 118 ? 12.359 -2.137 -19.522 1.00 92.62 118 LYS A O 1
ATOM 943 N N . ALA A 1 119 ? 11.219 -4.033 -19.174 1.00 90.19 119 ALA A N 1
ATOM 944 C CA . ALA A 1 119 ? 11.110 -4.389 -20.586 1.00 90.19 119 ALA A CA 1
ATOM 945 C C . ALA A 1 119 ? 10.361 -3.307 -21.382 1.00 90.19 119 ALA A C 1
ATOM 947 O O . ALA A 1 119 ? 10.880 -2.801 -22.377 1.00 90.19 119 ALA A O 1
ATOM 948 N N . GLY A 1 120 ? 9.192 -2.877 -20.895 1.00 90.62 120 GLY A N 1
ATOM 949 C CA . GLY A 1 120 ? 8.408 -1.822 -21.542 1.00 90.62 120 GLY A CA 1
ATOM 950 C C . GLY A 1 120 ? 9.142 -0.478 -21.612 1.00 90.62 120 GLY A C 1
ATOM 951 O O . GLY A 1 120 ? 9.157 0.167 -22.661 1.00 90.62 120 GLY A O 1
ATOM 952 N N . GLN A 1 121 ? 9.804 -0.072 -20.525 1.00 92.06 121 GLN A N 1
ATOM 953 C CA . GLN A 1 121 ? 10.591 1.164 -20.472 1.00 92.06 121 GLN A CA 1
ATOM 954 C C . GLN A 1 121 ? 11.830 1.097 -21.370 1.00 92.06 121 GLN A C 1
ATOM 956 O O . GLN A 1 121 ? 12.148 2.072 -22.045 1.00 92.06 121 GLN A O 1
ATOM 961 N N . LEU A 1 122 ? 12.499 -0.057 -21.441 1.00 90.50 122 LEU A N 1
ATOM 962 C CA . LEU A 1 122 ? 13.641 -0.268 -22.326 1.00 90.50 122 LEU A CA 1
ATOM 963 C C . LEU A 1 122 ? 13.222 -0.110 -23.791 1.00 90.50 122 LEU A C 1
ATOM 965 O O . LEU A 1 122 ? 13.855 0.645 -24.520 1.00 90.50 122 LEU A O 1
ATOM 969 N N . VAL A 1 123 ? 12.114 -0.736 -24.200 1.00 89.50 123 VAL A N 1
ATOM 970 C CA . VAL A 1 123 ? 11.529 -0.566 -25.542 1.00 89.50 123 VAL A CA 1
ATOM 971 C C . VAL A 1 123 ? 11.172 0.900 -25.806 1.00 89.50 123 VAL A C 1
ATOM 973 O O . VAL A 1 123 ? 11.496 1.434 -26.867 1.00 89.50 123 VAL A O 1
ATOM 976 N N . ALA A 1 124 ? 10.553 1.577 -24.836 1.00 89.62 124 ALA A N 1
ATOM 977 C CA . ALA A 1 124 ? 10.151 2.975 -24.963 1.00 89.62 124 ALA A CA 1
ATOM 978 C C . ALA A 1 124 ? 11.338 3.951 -25.045 1.00 89.62 124 ALA A C 1
ATOM 980 O O . ALA A 1 124 ? 11.205 4.997 -25.687 1.00 89.62 124 ALA A O 1
ATOM 981 N N . SER A 1 125 ? 12.480 3.619 -24.437 1.00 90.31 125 SER A N 1
ATOM 982 C CA . SER A 1 125 ? 13.715 4.411 -24.473 1.00 90.31 125 SER A CA 1
ATOM 983 C C . SER A 1 125 ? 14.447 4.346 -25.813 1.00 90.31 125 SER A C 1
ATOM 985 O O . SER A 1 125 ? 15.189 5.276 -26.135 1.00 90.31 125 SER A O 1
ATOM 987 N N . LEU A 1 126 ? 14.259 3.288 -26.606 1.00 89.19 126 LEU A N 1
ATOM 988 C CA . LEU A 1 126 ? 14.958 3.121 -27.881 1.00 89.19 126 LEU A CA 1
ATOM 989 C C . LEU A 1 126 ? 14.429 4.091 -28.948 1.00 89.19 126 LEU A C 1
ATOM 991 O O . LEU A 1 126 ? 13.221 4.268 -29.140 1.00 89.19 126 LEU A O 1
ATOM 995 N N . ARG A 1 127 ? 15.350 4.739 -29.661 1.00 87.38 127 ARG A N 1
ATOM 996 C CA . ARG A 1 127 ? 15.088 5.692 -30.749 1.00 87.38 127 ARG A CA 1
ATOM 997 C C . ARG A 1 127 ? 16.105 5.493 -31.876 1.00 87.38 127 ARG A C 1
ATOM 999 O O . ARG A 1 127 ? 17.130 4.849 -31.685 1.00 87.38 127 ARG A O 1
ATOM 1006 N N . GLY A 1 128 ? 15.833 6.053 -33.054 1.00 85.00 128 GLY A N 1
ATOM 1007 C CA . GLY A 1 128 ? 16.781 6.038 -34.177 1.00 85.00 128 GLY A CA 1
ATOM 1008 C C . GLY A 1 128 ? 17.232 4.626 -34.573 1.00 85.00 128 GLY A C 1
ATOM 1009 O O . GLY A 1 128 ? 16.421 3.701 -34.575 1.00 85.00 128 GLY A O 1
ATOM 1010 N N . SER A 1 129 ? 18.527 4.455 -34.862 1.00 79.38 129 SER A N 1
ATOM 1011 C CA . SER A 1 129 ? 19.119 3.156 -35.225 1.00 79.38 129 SER A CA 1
ATOM 1012 C C . SER A 1 129 ? 19.013 2.124 -34.099 1.00 79.38 129 SER A C 1
ATOM 1014 O O . SER A 1 129 ? 18.912 0.929 -34.358 1.00 79.38 129 SER A O 1
ATOM 1016 N N . ALA A 1 130 ? 18.950 2.559 -32.837 1.00 80.62 130 ALA A N 1
ATOM 1017 C CA . ALA A 1 130 ? 18.745 1.659 -31.707 1.00 80.62 130 ALA A CA 1
ATOM 1018 C C . ALA A 1 130 ? 17.348 1.036 -31.656 1.00 80.62 130 ALA A C 1
ATOM 1020 O O . ALA A 1 130 ? 17.204 -0.061 -31.125 1.00 80.62 130 ALA A O 1
ATOM 1021 N N . ALA A 1 131 ? 16.334 1.672 -32.248 1.00 85.44 131 ALA A N 1
ATOM 1022 C CA . ALA A 1 131 ? 14.998 1.090 -32.350 1.00 85.44 131 ALA A CA 1
ATOM 1023 C C . ALA A 1 131 ? 14.920 -0.056 -33.377 1.00 85.44 131 ALA A C 1
ATOM 1025 O O . ALA A 1 131 ? 13.996 -0.866 -33.313 1.00 85.44 131 ALA A O 1
ATOM 1026 N N . GLU A 1 132 ? 15.891 -0.178 -34.290 1.00 84.12 132 GLU A N 1
ATOM 1027 C CA . GLU A 1 132 ? 15.923 -1.256 -35.291 1.00 84.12 132 GLU A CA 1
ATOM 1028 C C . GLU A 1 132 ? 16.045 -2.646 -34.653 1.00 84.12 132 GLU A C 1
ATOM 1030 O O . GLU A 1 132 ? 15.548 -3.622 -35.212 1.00 84.12 132 GLU A O 1
ATOM 1035 N N . VAL A 1 133 ? 16.586 -2.730 -33.429 1.00 83.06 133 VAL A N 1
ATOM 1036 C CA . VAL A 1 133 ? 16.634 -3.968 -32.633 1.00 83.06 133 VAL A CA 1
ATOM 1037 C C . VAL A 1 133 ? 15.258 -4.599 -32.417 1.00 83.06 133 VAL A C 1
ATOM 1039 O O . VAL A 1 133 ? 15.150 -5.813 -32.256 1.00 83.06 133 VAL A O 1
ATOM 1042 N N . LEU A 1 134 ? 14.197 -3.789 -32.445 1.00 85.31 134 LEU A N 1
ATOM 1043 C CA . LEU A 1 134 ? 12.831 -4.238 -32.206 1.00 85.31 134 LEU A CA 1
ATOM 1044 C C . LEU A 1 134 ? 12.216 -4.925 -33.432 1.00 85.31 134 LEU A C 1
ATOM 1046 O O . LEU A 1 134 ? 11.279 -5.700 -33.275 1.00 85.31 134 LEU A O 1
ATOM 1050 N N . GLN A 1 135 ? 12.741 -4.695 -34.644 1.00 83.62 135 GLN A N 1
ATOM 1051 C CA . GLN A 1 135 ? 12.155 -5.233 -35.882 1.00 83.62 135 GLN A CA 1
ATOM 1052 C C . GLN A 1 135 ? 12.274 -6.762 -35.993 1.00 83.62 135 GLN A C 1
ATOM 1054 O O . GLN A 1 135 ? 11.481 -7.393 -36.687 1.00 83.62 135 GLN A O 1
ATOM 1059 N N . GLY A 1 136 ? 13.251 -7.367 -35.309 1.00 79.94 136 GLY A N 1
ATOM 1060 C CA . GLY A 1 136 ? 13.477 -8.816 -35.306 1.00 79.94 136 GLY A CA 1
ATOM 1061 C C . GLY A 1 136 ? 12.771 -9.576 -34.178 1.00 79.94 136 GLY A C 1
ATOM 1062 O O . GLY A 1 136 ? 12.893 -10.799 -34.112 1.00 79.94 136 GLY A O 1
ATOM 1063 N N . ILE A 1 137 ? 12.068 -8.880 -33.277 1.00 86.19 137 ILE A N 1
ATOM 1064 C CA . ILE A 1 137 ? 11.493 -9.474 -32.065 1.00 86.19 137 ILE A CA 1
ATOM 1065 C C . ILE A 1 137 ? 9.966 -9.573 -32.210 1.00 86.19 137 ILE A C 1
ATOM 1067 O O . ILE A 1 137 ? 9.310 -8.567 -32.478 1.00 86.19 137 ILE A O 1
ATOM 1071 N N . PRO A 1 138 ? 9.368 -10.761 -32.006 1.00 85.88 138 PRO A N 1
ATOM 1072 C CA . PRO A 1 138 ? 7.916 -10.912 -31.937 1.00 85.88 138 PRO A CA 1
ATOM 1073 C C . PRO A 1 138 ? 7.296 -10.040 -30.836 1.00 85.88 138 PRO A C 1
ATOM 1075 O O . PRO A 1 138 ? 7.852 -9.927 -29.744 1.00 85.88 138 PRO A O 1
ATOM 1078 N N . ALA A 1 139 ? 6.127 -9.448 -31.097 1.00 83.62 139 ALA A N 1
ATOM 1079 C CA . ALA A 1 139 ? 5.491 -8.500 -30.176 1.00 83.62 139 ALA A CA 1
ATOM 1080 C C . ALA A 1 139 ? 5.173 -9.105 -28.795 1.00 83.62 139 ALA A C 1
ATOM 1082 O O . ALA A 1 139 ? 5.312 -8.430 -27.779 1.00 83.62 139 ALA A O 1
ATOM 1083 N N . ASP A 1 140 ? 4.820 -10.389 -28.748 1.00 85.62 140 ASP A N 1
ATOM 1084 C CA . ASP A 1 140 ? 4.577 -11.161 -27.523 1.00 85.62 140 ASP A CA 1
ATOM 1085 C C . ASP A 1 140 ? 5.841 -11.369 -26.671 1.00 85.62 140 ASP A C 1
ATOM 1087 O O . ASP A 1 140 ? 5.744 -11.706 -25.494 1.00 85.62 140 ASP A O 1
ATOM 1091 N N . LYS A 1 141 ? 7.028 -11.134 -27.241 1.00 86.44 141 LYS A N 1
ATOM 1092 C CA . LYS A 1 141 ? 8.326 -11.237 -26.558 1.00 86.44 141 LYS A CA 1
ATOM 1093 C C . LYS A 1 141 ? 8.934 -9.885 -26.194 1.00 86.44 141 LYS A C 1
ATOM 1095 O O . LYS A 1 141 ? 9.948 -9.850 -25.504 1.00 86.44 141 LYS A O 1
ATOM 1100 N N . LEU A 1 142 ? 8.302 -8.775 -26.583 1.00 84.12 142 LEU A N 1
ATOM 1101 C CA . LEU A 1 142 ? 8.713 -7.418 -26.187 1.00 84.12 142 LEU A CA 1
ATOM 1102 C C . LEU A 1 142 ? 8.400 -7.090 -24.717 1.00 84.12 142 LEU A C 1
ATOM 1104 O O . LEU A 1 142 ? 8.680 -5.993 -24.244 1.00 84.12 142 LEU A O 1
ATOM 1108 N N . THR A 1 143 ? 7.831 -8.038 -23.980 1.00 86.25 143 THR A N 1
ATOM 1109 C CA . THR A 1 143 ? 7.633 -7.958 -22.530 1.00 86.25 143 THR A CA 1
ATOM 1110 C C . THR A 1 143 ? 8.681 -8.752 -21.751 1.00 86.25 143 THR A C 1
ATOM 1112 O O . THR A 1 143 ? 8.741 -8.637 -20.530 1.00 86.25 143 THR A O 1
ATOM 1115 N N . ASP A 1 144 ? 9.499 -9.563 -22.433 1.00 90.50 144 ASP A N 1
ATOM 1116 C CA . ASP A 1 144 ? 10.596 -10.311 -21.824 1.00 90.50 144 ASP A CA 1
ATOM 1117 C C . ASP A 1 144 ? 11.889 -9.495 -21.896 1.00 90.50 144 ASP A C 1
ATOM 1119 O O . ASP A 1 144 ? 12.506 -9.336 -22.956 1.00 90.50 144 ASP A O 1
ATOM 1123 N N . LEU A 1 145 ? 12.310 -9.000 -20.731 1.00 88.50 145 LEU A N 1
ATOM 1124 C CA . LEU A 1 145 ? 13.515 -8.193 -20.573 1.00 88.50 145 LEU A CA 1
ATOM 1125 C C . LEU A 1 145 ? 14.747 -8.895 -21.157 1.00 88.50 145 LEU A C 1
ATOM 1127 O O . LEU A 1 145 ? 15.542 -8.269 -21.857 1.00 88.50 145 LEU A O 1
ATOM 1131 N N . THR A 1 146 ? 14.877 -10.205 -20.936 1.00 88.44 146 THR A N 1
ATOM 1132 C CA . THR A 1 146 ? 16.076 -10.954 -21.334 1.00 88.44 146 THR A CA 1
ATOM 1133 C C . THR A 1 146 ? 16.205 -11.093 -22.851 1.00 88.44 146 THR A C 1
ATOM 1135 O O . THR A 1 146 ? 17.312 -11.037 -23.393 1.00 88.44 146 THR A O 1
ATOM 1138 N N . THR A 1 147 ? 15.082 -11.231 -23.559 1.00 87.19 147 THR A N 1
ATOM 1139 C CA . THR A 1 147 ? 15.050 -11.270 -25.025 1.00 87.19 147 THR A CA 1
ATOM 1140 C C . THR A 1 147 ? 15.459 -9.921 -25.620 1.00 87.19 147 THR A C 1
ATOM 1142 O O . THR A 1 147 ? 16.267 -9.884 -26.552 1.00 87.19 147 THR A O 1
ATOM 1145 N N . ILE A 1 148 ? 14.965 -8.813 -25.060 1.00 84.44 148 ILE A N 1
ATOM 1146 C CA . ILE A 1 148 ? 15.288 -7.460 -25.540 1.00 84.44 148 ILE A CA 1
ATOM 1147 C C . ILE A 1 148 ? 16.756 -7.108 -25.262 1.00 84.44 148 ILE A C 1
ATOM 1149 O O . ILE A 1 148 ? 17.440 -6.568 -26.133 1.00 84.44 148 ILE A O 1
ATOM 1153 N N . GLU A 1 149 ? 17.275 -7.452 -24.081 1.00 84.75 149 GLU A N 1
ATOM 1154 C CA . GLU A 1 149 ? 18.676 -7.212 -23.722 1.00 84.75 149 GLU A CA 1
ATOM 1155 C C . GLU A 1 149 ? 19.641 -7.951 -24.649 1.00 84.75 149 GLU A C 1
ATOM 1157 O O . GLU A 1 149 ? 20.578 -7.336 -25.161 1.00 84.75 149 GLU A O 1
ATOM 1162 N N . LYS A 1 150 ? 19.378 -9.231 -24.939 1.00 84.75 150 LYS A N 1
ATOM 1163 C CA . LYS A 1 150 ? 20.200 -10.032 -25.860 1.00 84.75 150 LYS A CA 1
ATOM 1164 C C . LYS A 1 150 ? 20.182 -9.492 -27.284 1.00 84.75 150 LYS A C 1
ATOM 1166 O O . LYS A 1 150 ? 21.217 -9.455 -27.947 1.00 84.75 150 LYS A O 1
ATOM 1171 N N . ALA A 1 151 ? 19.021 -9.057 -27.767 1.00 80.62 151 ALA A N 1
ATOM 1172 C CA . ALA A 1 151 ? 18.924 -8.446 -29.086 1.00 80.62 151 ALA A CA 1
ATOM 1173 C C . ALA A 1 151 ? 19.723 -7.130 -29.142 1.00 80.62 151 ALA A C 1
ATOM 1175 O O . ALA A 1 151 ? 20.469 -6.895 -30.093 1.00 80.62 151 ALA A O 1
ATOM 1176 N N . SER A 1 152 ? 19.651 -6.311 -28.084 1.00 77.62 152 SER A N 1
ATOM 1177 C CA . SER A 1 152 ? 20.444 -5.081 -27.958 1.00 77.62 152 SER A CA 1
ATOM 1178 C C . SER A 1 152 ? 21.951 -5.365 -27.905 1.00 77.62 152 SER A C 1
ATOM 1180 O O . SER A 1 152 ? 22.735 -4.646 -28.524 1.00 77.62 152 SER A O 1
ATOM 1182 N N . GLU A 1 153 ? 22.369 -6.442 -27.233 1.00 76.56 153 GLU A N 1
ATOM 1183 C CA . GLU A 1 153 ? 23.764 -6.915 -27.207 1.00 76.56 153 GLU A CA 1
ATOM 1184 C C . GLU A 1 153 ? 24.275 -7.313 -28.576 1.00 76.56 153 GLU A C 1
ATOM 1186 O O . GLU A 1 153 ? 25.404 -6.981 -28.933 1.00 76.56 153 GLU A O 1
ATOM 1191 N N . SER A 1 154 ? 23.441 -8.001 -29.351 1.00 73.69 154 SER A N 1
ATOM 1192 C CA . SER A 1 154 ? 23.831 -8.471 -30.672 1.00 73.69 154 SER A CA 1
ATOM 1193 C C . SER A 1 154 ? 24.102 -7.328 -31.647 1.00 73.69 154 SER A C 1
ATOM 1195 O O . SER A 1 154 ? 24.929 -7.511 -32.529 1.00 73.69 154 SER A O 1
ATOM 1197 N N . ILE A 1 155 ? 23.423 -6.183 -31.515 1.00 67.69 155 ILE A N 1
ATOM 1198 C CA . ILE A 1 155 ? 23.526 -5.062 -32.468 1.00 67.69 155 ILE A CA 1
ATOM 1199 C C . ILE A 1 155 ? 24.509 -3.991 -31.985 1.00 67.69 155 ILE A C 1
ATOM 1201 O O . ILE A 1 155 ? 25.247 -3.422 -32.786 1.00 67.69 155 ILE A O 1
ATOM 1205 N N . PHE A 1 156 ? 24.556 -3.734 -30.675 1.00 64.94 156 PHE A N 1
ATOM 1206 C CA . PHE A 1 156 ? 25.349 -2.650 -30.077 1.00 64.94 156 PHE A CA 1
ATOM 1207 C C . PHE A 1 156 ? 26.476 -3.140 -29.161 1.00 64.94 156 PHE A C 1
ATOM 1209 O O . PHE A 1 156 ? 27.091 -2.342 -28.455 1.00 64.94 156 PHE A O 1
ATOM 1216 N N . GLY A 1 157 ? 26.756 -4.444 -29.137 1.00 62.16 157 GLY A N 1
ATOM 1217 C CA . GLY A 1 157 ? 27.963 -4.975 -28.512 1.00 62.16 157 GLY A CA 1
ATOM 1218 C C . GLY A 1 157 ? 29.235 -4.510 -29.234 1.00 62.16 157 GLY A C 1
ATOM 1219 O O . GLY A 1 157 ? 29.203 -4.143 -30.411 1.00 62.16 157 GLY A O 1
ATOM 1220 N N . ASP A 1 158 ? 30.381 -4.586 -28.550 1.00 56.91 158 ASP A N 1
ATOM 1221 C CA . ASP A 1 158 ? 31.705 -4.147 -29.046 1.00 56.91 158 ASP A CA 1
ATOM 1222 C C . ASP A 1 158 ? 32.082 -4.694 -30.441 1.00 56.91 158 ASP A C 1
ATOM 1224 O O . ASP A 1 158 ? 32.867 -4.095 -31.186 1.00 56.91 158 ASP A O 1
ATOM 1228 N N . SER A 1 159 ? 31.495 -5.829 -30.831 1.00 56.31 159 SER A N 1
ATOM 1229 C CA . SER A 1 159 ? 31.716 -6.461 -32.132 1.00 56.31 159 SER A CA 1
ATOM 1230 C C . SER A 1 159 ? 31.262 -5.587 -33.314 1.00 56.31 159 SER A C 1
ATOM 1232 O O . SER A 1 159 ? 31.951 -5.527 -34.338 1.00 56.31 159 SER A O 1
ATOM 1234 N N . HIS A 1 160 ? 30.163 -4.837 -33.173 1.00 56.28 160 HIS A N 1
ATOM 1235 C CA . HIS A 1 160 ? 29.626 -4.005 -34.256 1.00 56.28 160 HIS A CA 1
ATOM 1236 C C . HIS A 1 160 ? 30.317 -2.650 -34.386 1.00 56.28 160 HIS A C 1
ATOM 1238 O O . HIS A 1 160 ? 30.493 -2.177 -35.509 1.00 56.28 160 HIS A O 1
ATOM 1244 N N . LEU A 1 161 ? 30.814 -2.067 -33.292 1.00 56.19 161 LEU A N 1
ATOM 1245 C CA . LEU A 1 161 ? 31.628 -0.848 -33.352 1.00 56.19 161 LEU A CA 1
ATOM 1246 C C . LEU A 1 161 ? 32.901 -1.091 -34.184 1.00 56.19 161 LEU A C 1
ATOM 1248 O O . LEU A 1 161 ? 33.281 -0.283 -35.032 1.00 56.19 161 LEU A O 1
ATOM 1252 N N . THR A 1 162 ? 33.496 -2.278 -34.030 1.00 54.56 162 THR A N 1
ATOM 1253 C CA . THR A 1 162 ? 34.638 -2.727 -34.835 1.00 54.56 162 THR A CA 1
ATOM 1254 C C . THR A 1 162 ? 34.273 -2.885 -36.315 1.00 54.56 162 THR A C 1
ATOM 1256 O O . THR A 1 162 ? 35.051 -2.484 -37.176 1.00 54.56 162 THR A O 1
ATOM 1259 N N . GLN A 1 163 ? 33.099 -3.434 -36.651 1.00 59.41 163 GLN A N 1
ATOM 1260 C CA . GLN A 1 163 ? 32.651 -3.560 -38.046 1.00 59.41 163 GLN A CA 1
ATOM 1261 C C . GLN A 1 163 ? 32.276 -2.215 -38.681 1.00 59.41 163 GLN A C 1
ATOM 1263 O O . GLN A 1 163 ? 32.600 -1.999 -39.852 1.00 59.41 163 GLN A O 1
ATOM 1268 N N . PHE A 1 164 ? 31.656 -1.310 -37.922 1.00 58.28 164 PHE A N 1
ATOM 1269 C CA . PHE A 1 164 ? 31.332 0.045 -38.359 1.00 58.28 164 PHE A CA 1
ATOM 1270 C C . PHE A 1 164 ? 32.612 0.822 -38.686 1.00 58.28 164 PHE A C 1
ATOM 1272 O O . PHE A 1 164 ? 32.793 1.230 -39.832 1.00 58.28 164 PHE A O 1
ATOM 1279 N N . TYR A 1 165 ? 33.574 0.889 -37.755 1.00 58.22 165 TYR A N 1
ATOM 1280 C CA . TYR A 1 165 ? 34.868 1.529 -38.016 1.00 58.22 165 TYR A CA 1
ATOM 1281 C C . TYR A 1 165 ? 35.667 0.820 -39.115 1.00 58.22 165 TYR A C 1
ATOM 1283 O O . TYR A 1 165 ? 36.311 1.476 -39.928 1.00 58.22 165 TYR A O 1
ATOM 1291 N N . ARG A 1 166 ? 35.615 -0.515 -39.213 1.00 62.25 166 ARG A N 1
ATOM 1292 C CA . ARG A 1 166 ? 36.293 -1.260 -40.290 1.00 62.25 166 ARG A CA 1
ATOM 1293 C C . ARG A 1 166 ? 35.698 -0.953 -41.661 1.00 62.25 166 ARG A C 1
ATOM 1295 O O . ARG A 1 166 ? 36.445 -0.885 -42.635 1.00 62.25 166 ARG A O 1
ATOM 1302 N N . THR A 1 167 ? 34.383 -0.782 -41.743 1.00 67.31 167 THR A N 1
ATOM 1303 C CA . THR A 1 167 ? 33.689 -0.412 -42.981 1.00 67.31 167 THR A CA 1
ATOM 1304 C C . THR A 1 167 ? 33.977 1.042 -43.325 1.00 67.31 167 THR A C 1
ATOM 1306 O O . THR A 1 167 ? 34.414 1.314 -44.434 1.00 67.31 167 THR A O 1
ATOM 1309 N N . GLU A 1 168 ? 33.888 1.956 -42.360 1.00 67.06 168 GLU A N 1
ATOM 1310 C CA . GLU A 1 168 ? 34.191 3.375 -42.554 1.00 67.06 168 GLU A CA 1
ATOM 1311 C C . GLU A 1 168 ? 35.653 3.611 -42.983 1.00 67.06 168 GLU A C 1
ATOM 1313 O O . GLU A 1 168 ? 35.921 4.377 -43.911 1.00 67.06 168 GLU A O 1
ATOM 1318 N N . LEU A 1 169 ? 36.611 2.895 -42.381 1.00 60.03 169 LEU A N 1
ATOM 1319 C CA . LEU A 1 169 ? 38.021 2.930 -42.782 1.00 60.03 169 LEU A CA 1
ATOM 1320 C C . LEU A 1 169 ? 38.240 2.350 -44.186 1.00 60.03 169 LEU A C 1
ATOM 1322 O O . LEU A 1 169 ? 39.050 2.890 -44.943 1.00 60.03 169 LEU A O 1
ATOM 1326 N N . LYS A 1 170 ? 37.519 1.284 -44.563 1.00 69.50 170 LYS A N 1
ATOM 1327 C CA . LYS A 1 170 ? 37.569 0.727 -45.925 1.00 69.50 170 LYS A CA 1
ATOM 1328 C C . LYS A 1 170 ? 37.008 1.706 -46.950 1.00 69.50 170 LYS A C 1
ATOM 1330 O O . LYS A 1 170 ? 37.661 1.913 -47.968 1.00 69.50 170 LYS A O 1
ATOM 1335 N N . THR A 1 171 ? 35.879 2.349 -46.664 1.00 68.62 171 THR A N 1
ATOM 1336 C CA . THR A 1 171 ? 35.260 3.335 -47.557 1.00 68.62 171 THR A CA 1
ATOM 1337 C C . THR A 1 171 ? 36.175 4.540 -47.741 1.00 68.62 171 THR A C 1
ATOM 1339 O O . THR A 1 171 ? 36.493 4.889 -48.869 1.00 68.62 171 THR A O 1
ATOM 1342 N N . ARG A 1 172 ? 36.737 5.095 -46.657 1.00 71.69 172 ARG A N 1
ATOM 1343 C CA . ARG A 1 172 ? 37.698 6.214 -46.731 1.00 71.69 172 ARG A CA 1
ATOM 1344 C C . ARG A 1 172 ? 38.994 5.841 -47.460 1.00 71.69 172 ARG A C 1
ATOM 1346 O O . ARG A 1 172 ? 39.594 6.689 -48.118 1.00 71.69 172 ARG A O 1
ATOM 1353 N N . SER A 1 173 ? 39.449 4.592 -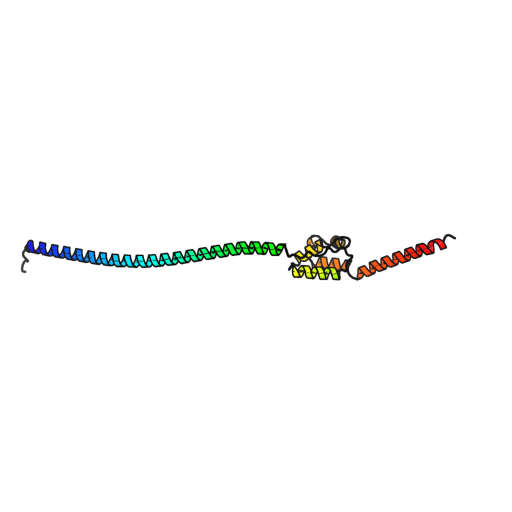47.337 1.00 68.56 173 SER A N 1
ATOM 1354 C CA . SER A 1 173 ? 40.624 4.081 -48.054 1.00 68.56 173 SER A CA 1
ATOM 1355 C C . SER A 1 173 ? 40.347 3.913 -49.550 1.00 68.56 173 SER A C 1
ATOM 1357 O O . SER A 1 173 ? 41.134 4.376 -50.370 1.00 68.56 173 SER A O 1
ATOM 1359 N N . GLN A 1 174 ? 39.202 3.329 -49.916 1.00 68.06 174 GLN A N 1
ATOM 1360 C CA . GLN A 1 174 ? 38.785 3.170 -51.310 1.00 68.06 174 GLN A CA 1
ATOM 1361 C C . GLN A 1 174 ? 38.484 4.508 -51.978 1.00 68.06 174 GLN A C 1
ATOM 1363 O O . GLN A 1 174 ? 38.872 4.705 -53.118 1.00 68.06 174 GLN A O 1
ATOM 1368 N N . GLU A 1 175 ? 37.862 5.449 -51.275 1.00 73.06 175 GLU A N 1
ATOM 1369 C CA . GLU A 1 175 ? 37.530 6.774 -51.798 1.00 73.06 175 GLU A CA 1
ATOM 1370 C C . GLU A 1 175 ? 38.788 7.631 -52.002 1.00 73.06 175 GLU A C 1
ATOM 1372 O O . GLU A 1 175 ? 38.926 8.309 -53.021 1.00 73.06 175 GLU A O 1
ATOM 1377 N N . LYS A 1 176 ? 39.778 7.525 -51.099 1.00 69.06 176 LYS A N 1
ATOM 1378 C CA . LYS A 1 176 ? 41.121 8.082 -51.329 1.00 69.06 176 LYS A CA 1
ATOM 1379 C C . LYS A 1 176 ? 41.818 7.390 -52.498 1.00 69.06 176 LYS A C 1
ATOM 1381 O O . LYS A 1 176 ? 42.338 8.080 -53.367 1.00 69.06 176 LYS A O 1
ATOM 1386 N N . ALA A 1 177 ? 41.826 6.059 -52.547 1.00 70.00 177 ALA A N 1
ATOM 1387 C CA . ALA A 1 177 ? 42.443 5.319 -53.645 1.00 70.00 177 ALA A CA 1
ATOM 1388 C C . ALA A 1 177 ? 41.815 5.705 -54.990 1.00 70.00 177 ALA A C 1
ATOM 1390 O O . ALA A 1 177 ? 42.536 6.035 -55.919 1.00 70.00 177 ALA A O 1
ATOM 1391 N N . PHE A 1 178 ? 40.489 5.790 -55.064 1.00 68.12 178 PHE A N 1
ATOM 1392 C CA . PHE A 1 178 ? 39.753 6.231 -56.243 1.00 68.12 178 PHE A CA 1
ATOM 1393 C C . PHE A 1 178 ? 40.128 7.668 -56.624 1.00 68.12 178 PHE A C 1
ATOM 1395 O O . PHE A 1 178 ? 40.487 7.918 -57.766 1.00 68.12 178 PHE A O 1
ATOM 1402 N N . LYS A 1 179 ? 40.165 8.599 -55.664 1.00 73.69 179 LYS A N 1
ATOM 1403 C CA . LYS A 1 179 ? 40.535 10.004 -55.901 1.00 73.69 179 LYS A CA 1
ATOM 1404 C C . LYS A 1 179 ? 41.982 10.198 -56.378 1.00 73.69 179 LYS A C 1
ATOM 1406 O O . LYS A 1 179 ? 42.230 11.103 -57.170 1.00 73.69 179 LYS A O 1
ATOM 1411 N N . TYR A 1 180 ? 42.928 9.390 -55.897 1.00 69.81 180 TYR A N 1
ATOM 1412 C CA . TYR A 1 180 ? 44.353 9.519 -56.237 1.00 69.81 180 TYR A CA 1
ATOM 1413 C C . TYR A 1 180 ? 44.795 8.641 -57.418 1.00 69.81 180 TYR A C 1
ATOM 1415 O O . TYR A 1 180 ? 45.769 8.988 -58.077 1.00 69.81 180 TYR A O 1
ATOM 1423 N N . TRP A 1 181 ? 44.105 7.533 -57.708 1.00 64.38 181 TRP A N 1
ATOM 1424 C CA . TRP A 1 181 ? 44.487 6.600 -58.776 1.00 64.38 181 TRP A CA 1
ATOM 1425 C C . TRP A 1 181 ? 43.716 6.798 -60.087 1.00 64.38 181 TRP A C 1
ATOM 1427 O O . TRP A 1 181 ? 44.285 6.505 -61.135 1.00 64.38 181 TRP A O 1
ATOM 1437 N N . LEU A 1 182 ? 42.481 7.331 -60.077 1.00 61.28 182 LEU A N 1
ATOM 1438 C CA . LEU A 1 182 ? 41.733 7.615 -61.320 1.00 61.28 182 LEU A CA 1
ATOM 1439 C C . LEU A 1 182 ? 42.486 8.507 -62.321 1.00 61.28 182 LEU A C 1
ATOM 1441 O O . LEU A 1 182 ? 42.405 8.230 -63.516 1.00 61.28 182 LEU A O 1
ATOM 1445 N N . PRO A 1 183 ? 43.207 9.560 -61.889 1.00 64.75 183 PRO A N 1
ATOM 1446 C CA . PRO A 1 183 ? 43.944 10.413 -62.817 1.00 64.75 183 PRO A CA 1
ATOM 1447 C C . PRO A 1 183 ? 45.158 9.731 -63.468 1.00 64.75 183 PRO A C 1
ATOM 1449 O O . PRO A 1 183 ? 45.617 10.211 -64.490 1.00 64.75 183 PRO A O 1
ATOM 1452 N N . MET A 1 184 ? 45.678 8.624 -62.916 1.00 58.84 184 MET A N 1
ATOM 1453 C CA . MET A 1 184 ? 46.878 7.944 -63.442 1.00 58.84 184 MET A CA 1
ATOM 1454 C C . MET A 1 184 ? 46.599 6.94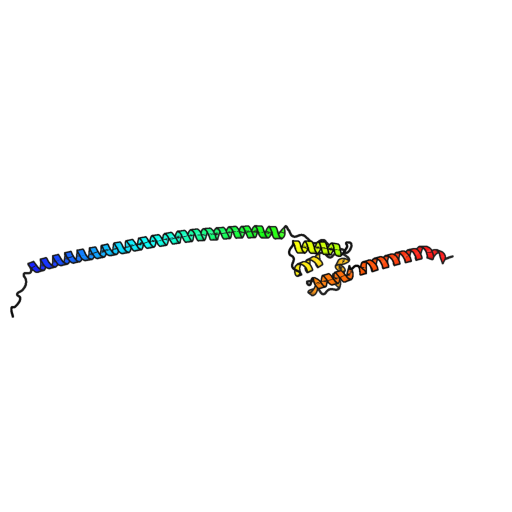5 -64.578 1.00 58.84 184 MET A C 1
ATOM 1456 O O . MET A 1 184 ? 47.539 6.386 -65.128 1.00 58.84 184 MET A O 1
ATOM 1460 N N . TRP A 1 185 ? 45.332 6.661 -64.887 1.00 58.22 185 TRP A N 1
ATOM 1461 C CA . TRP A 1 185 ? 44.929 5.687 -65.916 1.00 58.22 185 TRP A CA 1
ATOM 1462 C C . TRP A 1 185 ? 44.294 6.339 -67.156 1.00 58.22 185 TRP A C 1
ATOM 1464 O O . TRP A 1 185 ? 43.859 5.626 -68.056 1.00 58.22 185 TRP A O 1
ATOM 1474 N N . ASN A 1 186 ? 44.212 7.673 -67.187 1.00 53.16 186 ASN A N 1
ATOM 1475 C CA . ASN A 1 186 ? 43.593 8.450 -68.267 1.00 53.16 186 ASN A CA 1
ATOM 1476 C C . ASN A 1 186 ? 44.601 9.291 -69.084 1.00 53.16 186 ASN A C 1
ATOM 1478 O O . ASN A 1 186 ? 44.160 10.119 -69.879 1.00 53.16 186 ASN A O 1
ATOM 1482 N N . ASP A 1 187 ? 45.907 9.051 -68.918 1.00 54.06 187 ASP A N 1
ATOM 1483 C CA . ASP A 1 187 ? 47.002 9.528 -69.786 1.00 54.06 187 ASP A CA 1
ATOM 1484 C C . ASP A 1 187 ? 47.640 8.330 -70.514 1.00 54.06 187 ASP A C 1
ATOM 1486 O O . ASP A 1 187 ? 48.076 8.498 -71.678 1.00 54.06 187 ASP A O 1
#

Secondary structure (DSSP, 8-state):
----PPPPHHHHHHHHHHHHHHHHHHHHHHHHHHHHHHHHHHHHHHHHHHHHHHHHHHHHHHHHHHHHHHHHHHHHHHHHHHHT-PPPPPB-SSS-HHHHHHHHHHHHHHTT--HHHHHHHHHHHB-GGGGGGGGGS-GGGTT-HHHHHHHHHHHHSHHHHHHHHHHHHHHHHHHHHHHHHGGGG--

pLDDT: mean 80.26, std 13.88, range [47.59, 96.88]

Sequence (187 aa):
MPETGPLPRSMDKQFEKLFAVMAGLEQKMEAGQEEMRTGQERLQQEMRSGREEIKNQIQAHVESQVDEIKIHADGCIGKIEEEVQFKPLTFDGQASRTVFKTQFDVVSSTNGWTDFVKAGQLVASLRGSAAEVLQGIPADKLTDLTTIEKASESIFGDSHLTQFYRTELKTRSQEKAFKYWLPMWND